Protein AF-A0A225V932-F1 (afdb_monomer_lite)

pLDDT: mean 71.09, std 13.47, range [35.78, 91.94]

Radius of gyration: 21.91 Å; chains: 1; bounding box: 54×52×60 Å

Foldseek 3Di:
DVCVVPVDDDDDDDDQDDVDPQAADVLLVCVVSVHDPDDCCNVPPDDDPLSVLRSVCSVVVHDLLDQPADQLLWDQPPPDPVCLQPVCCQQPVPPSVDPVCSRVSRSVLSVCLVCVVVCVVPPDPPDVVCVGDCNVDVVNSVVSNVRIDSDDDPPDRRPNRGPVSVVVVVVVVVVVVVVVVVVVD

Sequence (185 aa):
MLEDITGQKIYGTHSASSGSTSGPSIVSVCLRCGWSLGGVQDRYCRYEAAGDQDLGRVVVGLPQNNSKSLHCHLTLLITERISFRIVPLKMFPSMVGDTHIVPVLHLCLASLAHHAEYLRRNISQKHPLLSSYIFRCPDIMVKLQGMLTTNENSWMRATGIPPHVELFQNMLKLELHYSSYLKYG

Structure (mmCIF, N/CA/C/O backbone):
data_AF-A0A225V932-F1
#
_entry.id   AF-A0A225V932-F1
#
loop_
_atom_site.group_PDB
_atom_site.id
_atom_site.type_symbol
_atom_site.label_atom_id
_atom_site.label_alt_id
_atom_site.label_comp_id
_atom_site.label_asym_id
_atom_site.label_entity_id
_atom_site.label_seq_id
_atom_site.pdbx_PDB_ins_code
_atom_site.Cartn_x
_atom_site.Cartn_y
_atom_site.Cartn_z
_atom_site.occupancy
_atom_site.B_iso_or_equiv
_atom_site.auth_seq_id
_atom_site.auth_comp_id
_atom_site.auth_asym_id
_atom_site.auth_atom_id
_atom_site.pdbx_PDB_model_num
ATOM 1 N N . MET A 1 1 ? 4.017 21.343 -13.853 1.00 42.06 1 MET A N 1
ATOM 2 C CA . MET A 1 1 ? 4.483 20.214 -14.691 1.00 42.06 1 MET A CA 1
ATOM 3 C C . MET A 1 1 ? 3.474 19.808 -15.767 1.00 42.06 1 MET A C 1
ATOM 5 O O . MET A 1 1 ? 3.872 19.800 -16.913 1.00 42.06 1 MET A O 1
ATOM 9 N N . LEU A 1 2 ? 2.199 19.498 -15.466 1.00 35.78 2 LEU A N 1
ATOM 10 C CA . LEU A 1 2 ? 1.176 19.241 -16.510 1.00 35.78 2 LEU A CA 1
ATOM 11 C C . LEU A 1 2 ? 0.621 20.530 -17.147 1.00 35.78 2 LEU A C 1
ATOM 13 O O . LEU A 1 2 ? 0.433 20.571 -18.357 1.00 35.78 2 LEU A O 1
ATOM 17 N N . GLU A 1 3 ? 0.439 21.596 -16.359 1.00 43.59 3 GLU A N 1
ATOM 18 C CA . GLU A 1 3 ? 0.015 22.915 -16.864 1.00 43.59 3 GLU A CA 1
ATOM 19 C C . GLU A 1 3 ? 1.061 23.554 -17.792 1.00 43.59 3 GLU A C 1
ATOM 21 O O . GLU A 1 3 ? 0.703 24.161 -18.798 1.00 43.59 3 GLU A O 1
ATOM 26 N N . ASP A 1 4 ? 2.351 23.334 -17.510 1.00 48.66 4 ASP A N 1
ATOM 27 C CA . ASP A 1 4 ? 3.467 23.835 -18.329 1.00 48.66 4 ASP A CA 1
ATOM 28 C C . ASP A 1 4 ? 3.532 23.175 -19.717 1.00 48.66 4 ASP A C 1
ATOM 30 O O . ASP A 1 4 ? 4.155 23.713 -20.627 1.00 48.66 4 ASP A O 1
ATOM 34 N N . ILE A 1 5 ? 2.905 22.003 -19.885 1.00 53.78 5 ILE A N 1
ATOM 35 C CA . ILE A 1 5 ? 2.958 21.209 -21.122 1.00 53.78 5 ILE A CA 1
ATOM 36 C C . ILE A 1 5 ? 1.737 21.473 -22.013 1.00 53.78 5 ILE A C 1
ATOM 38 O O . ILE A 1 5 ? 1.855 21.417 -23.235 1.00 53.78 5 ILE A O 1
ATOM 42 N N . THR A 1 6 ? 0.564 21.758 -21.439 1.00 67.50 6 THR A N 1
ATOM 43 C CA . THR A 1 6 ? -0.692 21.865 -22.207 1.00 67.50 6 THR A CA 1
ATOM 44 C C . THR A 1 6 ? -1.275 23.273 -22.267 1.00 67.50 6 THR A C 1
ATOM 46 O O . THR A 1 6 ? -2.196 23.504 -23.049 1.00 67.50 6 THR A O 1
ATOM 49 N N . GLY A 1 7 ? -0.797 24.215 -21.444 1.00 52.59 7 GLY A N 1
ATOM 50 C CA . GLY A 1 7 ? -1.357 25.570 -21.354 1.00 52.59 7 GLY A CA 1
ATOM 51 C C . GLY A 1 7 ? -2.812 25.622 -20.862 1.00 52.59 7 GLY A C 1
ATOM 52 O O . GLY A 1 7 ? -3.405 26.697 -20.790 1.00 52.59 7 GLY A O 1
ATOM 53 N N . GLN A 1 8 ? -3.397 24.474 -20.510 1.00 43.94 8 GLN A N 1
ATOM 54 C CA . GLN A 1 8 ? -4.740 24.350 -19.966 1.00 43.94 8 GLN A CA 1
ATOM 55 C C . GLN A 1 8 ? -4.659 24.078 -18.469 1.00 43.94 8 GLN A C 1
ATOM 57 O O . GLN A 1 8 ? -4.059 23.101 -18.021 1.00 43.94 8 GLN A O 1
ATOM 62 N N . LYS A 1 9 ? -5.336 24.929 -17.697 1.00 44.03 9 LYS A N 1
ATOM 63 C CA . LYS A 1 9 ? -5.609 24.699 -16.281 1.00 44.03 9 LYS A CA 1
ATOM 64 C C . LYS A 1 9 ? -6.641 23.581 -16.158 1.00 44.03 9 LYS A C 1
ATOM 66 O O . LYS A 1 9 ? -7.844 23.809 -16.277 1.00 44.03 9 LYS A O 1
ATOM 71 N N . ILE A 1 10 ? -6.160 22.353 -15.996 1.00 45.34 10 ILE A N 1
ATOM 72 C CA . ILE A 1 10 ? -7.009 21.187 -15.758 1.00 45.34 10 ILE A CA 1
ATOM 73 C C . ILE A 1 10 ? -7.301 21.145 -14.260 1.00 45.34 10 ILE A C 1
ATOM 75 O O . ILE A 1 10 ? -6.482 20.693 -13.463 1.00 45.34 10 ILE A O 1
ATOM 79 N N . TYR A 1 11 ? -8.479 21.623 -13.872 1.00 46.56 11 TYR A N 1
ATOM 80 C CA . TYR A 1 11 ? -8.970 21.467 -12.509 1.00 46.56 11 TYR A CA 1
ATOM 81 C C . TYR A 1 11 ? -9.572 20.068 -12.366 1.00 46.56 11 TYR A C 1
ATOM 83 O O . TYR A 1 11 ? -10.686 19.810 -12.818 1.00 46.56 11 TYR A O 1
ATOM 91 N N . GLY A 1 12 ? -8.831 19.138 -11.767 1.00 45.97 12 GLY A N 1
ATOM 92 C CA . GLY A 1 12 ? -9.397 17.851 -11.370 1.00 45.97 12 GLY A CA 1
ATOM 93 C C . GLY A 1 12 ? -10.361 18.058 -10.207 1.00 45.97 12 GLY A C 1
ATOM 94 O O . GLY A 1 12 ? -9.931 18.470 -9.136 1.00 45.97 12 GLY A O 1
ATOM 95 N N . THR A 1 13 ? -11.657 17.798 -10.387 1.00 47.78 13 THR A N 1
ATOM 96 C CA . THR A 1 13 ? -12.612 17.787 -9.270 1.00 47.78 13 THR A CA 1
ATOM 97 C C . THR A 1 13 ? -12.554 16.426 -8.585 1.00 47.78 13 THR A C 1
ATOM 99 O O . THR A 1 13 ? -13.045 15.433 -9.115 1.00 47.78 13 THR A O 1
ATOM 102 N N . HIS A 1 14 ? -11.953 16.375 -7.399 1.00 54.59 14 HIS A N 1
ATOM 103 C CA . HIS A 1 14 ? -11.990 15.202 -6.532 1.00 54.59 14 HIS A CA 1
ATOM 104 C C . HIS A 1 14 ? -13.002 15.463 -5.411 1.00 54.59 14 HIS A C 1
ATOM 106 O O . HIS A 1 14 ? -12.837 16.391 -4.624 1.00 54.59 14 HIS A O 1
ATOM 112 N N . SER A 1 15 ? -14.072 14.669 -5.345 1.00 55.44 15 SER A N 1
ATOM 113 C CA . SER A 1 15 ? -15.084 14.753 -4.288 1.00 55.44 15 SER A CA 1
ATOM 114 C C . SER A 1 15 ? -14.978 13.546 -3.361 1.00 55.44 15 SER A C 1
ATOM 116 O O . SER A 1 15 ? -15.089 12.410 -3.819 1.00 55.44 15 SER A O 1
ATOM 118 N N . ALA A 1 16 ? -14.814 13.780 -2.061 1.00 58.38 16 ALA A N 1
ATOM 119 C CA . ALA A 1 16 ? -14.952 12.751 -1.037 1.00 58.38 16 ALA A CA 1
ATOM 120 C C . ALA A 1 16 ? -16.238 13.019 -0.248 1.00 58.38 16 ALA A C 1
ATOM 122 O O . ALA A 1 16 ? -16.284 13.923 0.582 1.00 58.38 16 ALA A O 1
ATOM 123 N N . SER A 1 17 ? -17.299 12.262 -0.529 1.00 59.16 17 SER A N 1
ATOM 124 C CA . SER A 1 17 ? -18.563 12.360 0.202 1.00 59.16 17 SER A CA 1
ATOM 125 C C . SER A 1 17 ? -18.631 11.271 1.268 1.00 59.16 17 SER A C 1
ATOM 127 O O . SER A 1 17 ? -18.797 10.092 0.958 1.00 59.16 17 SER A O 1
ATOM 129 N N . SER A 1 18 ? -18.524 11.669 2.530 1.00 56.81 18 SER A N 1
ATOM 130 C CA . SER A 1 18 ? -18.965 10.851 3.654 1.00 56.81 18 SER A CA 1
ATOM 131 C C . SER A 1 18 ? -20.441 11.171 3.879 1.00 56.81 18 SER A C 1
ATOM 133 O O . SER A 1 18 ? -20.773 12.342 4.029 1.00 56.81 18 SER A O 1
ATOM 135 N N . GLY A 1 19 ? -21.346 10.188 3.873 1.00 58.53 19 GLY A N 1
ATOM 136 C CA . GLY A 1 19 ? -22.785 10.393 4.129 1.00 58.53 19 GLY A CA 1
ATOM 137 C C . GLY A 1 19 ? -23.108 10.772 5.584 1.00 58.53 19 GLY A C 1
ATOM 138 O O . GLY A 1 19 ? -24.128 10.352 6.117 1.00 58.53 19 GLY A O 1
ATOM 139 N N . SER A 1 20 ? -22.208 11.501 6.242 1.00 62.56 20 SER A N 1
ATOM 140 C CA . SER A 1 20 ? -22.209 11.844 7.656 1.00 62.56 20 SER A CA 1
ATOM 141 C C . SER A 1 20 ? -22.012 13.347 7.829 1.00 62.56 20 SER A C 1
ATOM 143 O O . SER A 1 20 ? -21.270 13.982 7.080 1.00 62.56 20 SER A O 1
ATOM 145 N N . THR A 1 21 ? -22.638 13.914 8.859 1.00 64.19 21 THR A N 1
ATOM 146 C CA . THR A 1 21 ? -22.441 15.309 9.284 1.00 64.19 21 THR A CA 1
ATOM 147 C C . THR A 1 21 ? -21.090 15.540 9.972 1.00 64.19 21 THR A C 1
ATOM 149 O O . THR A 1 21 ? -20.725 16.683 10.232 1.00 64.19 21 THR A O 1
ATOM 152 N N . SER A 1 22 ? -20.334 14.475 10.255 1.00 67.06 22 SER A N 1
ATOM 153 C CA . SER A 1 22 ? -18.997 14.511 10.864 1.00 67.06 22 SER A CA 1
ATOM 154 C C . SER A 1 22 ? -17.943 13.953 9.902 1.00 67.06 22 SER A C 1
ATOM 156 O O . SER A 1 22 ? -17.262 12.980 10.219 1.00 67.06 22 SER A O 1
ATOM 158 N N . GLY A 1 23 ? -17.875 14.519 8.695 1.00 68.50 23 GLY A N 1
ATOM 159 C CA . GLY A 1 23 ? -16.878 14.161 7.685 1.00 68.50 23 GLY A CA 1
ATOM 160 C C . GLY A 1 23 ? -15.483 14.750 7.953 1.00 68.50 23 GLY A C 1
ATOM 161 O O . GLY A 1 23 ? -15.318 15.576 8.855 1.00 68.50 23 GLY A O 1
ATOM 162 N N . PRO A 1 24 ? -14.479 14.357 7.150 1.00 72.19 24 PRO A N 1
ATOM 163 C CA . PRO A 1 24 ? -13.115 14.847 7.291 1.00 72.19 24 PRO A CA 1
ATOM 164 C C . PRO A 1 24 ? -13.030 16.356 7.038 1.00 72.19 24 PRO A C 1
ATOM 166 O O . PRO A 1 24 ? -13.781 16.916 6.237 1.00 72.19 24 PRO A O 1
ATOM 169 N N . SER A 1 25 ? -12.072 17.011 7.697 1.00 78.00 25 SER A N 1
ATOM 170 C CA . SER A 1 25 ? -11.825 18.446 7.529 1.00 78.00 25 SER A CA 1
ATOM 171 C C . SER A 1 25 ? -11.563 18.805 6.063 1.00 78.00 25 SER A C 1
ATOM 173 O O . SER A 1 25 ? -10.831 18.105 5.356 1.00 78.00 25 SER A O 1
ATOM 175 N N . ILE A 1 26 ? -12.092 19.952 5.622 1.00 76.25 26 ILE A N 1
ATOM 176 C CA . ILE A 1 26 ? -11.832 20.509 4.285 1.00 76.25 26 ILE A CA 1
ATOM 177 C C . ILE A 1 26 ? -10.329 20.675 4.018 1.00 76.25 26 ILE A C 1
ATOM 179 O O . ILE A 1 26 ? -9.878 20.526 2.887 1.00 76.25 26 ILE A O 1
ATOM 183 N N . VAL A 1 27 ? -9.535 20.892 5.071 1.00 78.25 27 VAL A N 1
ATOM 184 C CA . VAL A 1 27 ? -8.074 20.993 4.995 1.00 78.25 27 VAL A CA 1
ATOM 185 C C . VAL A 1 27 ? -7.461 19.679 4.529 1.00 78.25 27 VAL A C 1
ATOM 187 O O . VAL A 1 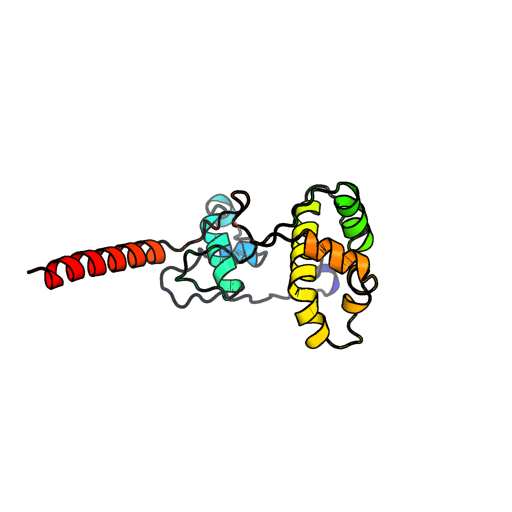27 ? -6.642 19.669 3.613 1.00 78.25 27 VAL A O 1
ATOM 190 N N . SER A 1 28 ? -7.900 18.556 5.097 1.00 75.69 28 SER A N 1
ATOM 191 C CA . SER A 1 28 ? -7.460 17.225 4.678 1.00 75.69 28 SER A CA 1
ATOM 192 C C . SER A 1 28 ? -7.846 16.947 3.222 1.00 75.69 28 SER A C 1
ATOM 194 O O . SER A 1 28 ? -7.045 16.378 2.482 1.00 75.69 28 SER A O 1
ATOM 196 N N . VAL A 1 29 ? -9.029 17.401 2.786 1.00 76.62 29 VAL A N 1
ATOM 197 C CA . VAL A 1 29 ? -9.496 17.264 1.393 1.00 76.62 29 VAL A CA 1
ATOM 198 C C . VAL A 1 29 ? -8.606 18.045 0.438 1.00 76.62 29 VAL A C 1
ATOM 200 O O . VAL A 1 29 ? -8.067 17.455 -0.498 1.00 76.62 29 VAL A O 1
ATOM 203 N N . CYS A 1 30 ? -8.389 19.334 0.695 1.00 77.38 30 CYS A N 1
ATOM 204 C CA . CYS A 1 30 ? -7.540 20.179 -0.142 1.00 77.38 30 CYS A CA 1
ATOM 205 C C . CYS A 1 30 ? -6.114 19.622 -0.247 1.00 77.38 30 CYS A C 1
ATOM 207 O O . CYS A 1 30 ? -5.593 19.490 -1.354 1.00 77.38 30 CYS A O 1
ATOM 209 N N . LEU A 1 31 ? -5.518 19.203 0.876 1.00 75.88 31 LEU A N 1
ATOM 210 C CA . LEU A 1 31 ? -4.167 18.635 0.892 1.00 75.88 31 LEU A CA 1
ATOM 211 C C . LEU A 1 31 ? -4.074 17.324 0.092 1.00 75.88 31 LEU A C 1
ATOM 213 O O . LEU A 1 31 ? -3.135 17.150 -0.684 1.00 75.88 31 LEU A O 1
ATOM 217 N N . ARG A 1 32 ? -5.062 16.425 0.207 1.00 71.94 32 ARG A N 1
ATOM 218 C CA . ARG A 1 32 ? -5.134 15.179 -0.586 1.00 71.94 32 ARG A CA 1
ATOM 219 C C . ARG A 1 32 ? -5.341 15.422 -2.078 1.00 71.94 32 ARG A C 1
ATOM 221 O O . ARG A 1 32 ? -4.850 14.641 -2.888 1.00 71.94 32 ARG A O 1
ATOM 228 N N . CYS A 1 33 ? -6.049 16.488 -2.434 1.00 71.69 33 CYS A N 1
ATOM 229 C CA . CYS A 1 33 ? -6.263 16.890 -3.823 1.00 71.69 33 CYS A CA 1
ATOM 230 C C . CYS A 1 33 ? -5.069 17.662 -4.411 1.00 71.69 33 CYS A C 1
ATOM 232 O O . CYS A 1 33 ? -5.109 18.044 -5.579 1.00 71.69 33 CYS A O 1
ATOM 234 N N . GLY A 1 34 ? -4.013 17.904 -3.622 1.00 69.94 34 GLY A N 1
ATOM 235 C CA . GLY A 1 34 ? -2.857 18.695 -4.044 1.00 69.94 34 GLY A CA 1
ATOM 236 C C . GLY A 1 34 ? -3.179 20.178 -4.243 1.00 69.94 34 GLY A C 1
ATOM 237 O O . GLY A 1 34 ? -2.495 20.858 -5.005 1.00 69.94 34 GLY A O 1
ATOM 238 N N . TRP A 1 35 ? -4.234 20.680 -3.600 1.00 73.12 35 TRP A N 1
ATOM 239 C CA . TRP A 1 35 ? -4.652 22.076 -3.682 1.00 73.12 35 TRP A CA 1
ATOM 240 C C . TRP A 1 35 ? -3.982 22.901 -2.579 1.00 73.12 35 TRP A C 1
ATOM 242 O O . TRP A 1 35 ? -3.919 22.478 -1.426 1.00 73.12 35 TRP A O 1
ATOM 252 N N . SER A 1 36 ? -3.513 24.105 -2.921 1.00 71.00 36 SER A N 1
ATOM 253 C CA . SER A 1 36 ? -3.127 25.100 -1.911 1.00 71.00 36 SER A CA 1
ATOM 254 C C . SER A 1 36 ? -4.387 25.629 -1.228 1.00 71.00 36 SER A C 1
ATOM 256 O O . SER A 1 36 ? -5.366 25.931 -1.917 1.00 71.00 36 SER A O 1
ATOM 258 N N . LEU A 1 37 ? -4.372 25.774 0.104 1.00 71.50 37 LEU A N 1
ATOM 259 C CA . LEU A 1 37 ? -5.475 26.451 0.796 1.00 71.50 37 LEU A CA 1
ATOM 260 C C . LEU A 1 37 ? -5.439 27.968 0.568 1.00 71.50 37 LEU A C 1
ATOM 262 O O . LEU A 1 37 ? -6.456 28.642 0.727 1.00 71.50 37 LEU A O 1
ATOM 266 N N . GLY A 1 38 ? -4.284 28.496 0.156 1.00 75.00 38 GLY A N 1
ATOM 267 C CA . GLY A 1 38 ? -4.094 29.884 -0.232 1.00 75.00 38 GLY A CA 1
ATOM 268 C C . GLY A 1 38 ? -4.104 30.871 0.940 1.00 75.00 38 GLY A C 1
ATOM 269 O O . GLY A 1 38 ? -4.724 30.670 1.988 1.00 75.00 38 GLY A O 1
ATOM 270 N N . GLY A 1 39 ? -3.408 31.994 0.741 1.00 75.31 39 GLY A N 1
ATOM 271 C CA . GLY A 1 39 ? -3.481 33.185 1.591 1.00 75.31 39 GLY A CA 1
ATOM 272 C C . GLY A 1 39 ? -3.329 32.916 3.093 1.00 75.31 39 GLY A C 1
ATOM 273 O O . GLY A 1 39 ? -2.277 32.505 3.574 1.00 75.31 39 GLY A O 1
ATOM 274 N N . VAL A 1 40 ? -4.387 33.221 3.846 1.00 64.31 40 VAL A N 1
ATOM 275 C CA . VAL A 1 40 ? -4.442 33.123 5.313 1.00 64.31 40 VAL A CA 1
ATOM 276 C C . VAL A 1 40 ? -4.640 31.674 5.773 1.00 64.31 40 VAL A C 1
ATOM 278 O O . VAL A 1 40 ? -4.098 31.283 6.803 1.00 64.31 40 VAL A O 1
ATOM 281 N N . GLN A 1 41 ? -5.361 30.848 5.014 1.00 67.81 41 GLN A N 1
ATOM 282 C CA . GLN A 1 41 ? -5.732 29.500 5.454 1.00 67.81 41 GLN A CA 1
ATOM 283 C C . GLN A 1 41 ? -4.515 28.573 5.551 1.00 67.81 41 GLN A C 1
ATOM 285 O O . GLN A 1 41 ? -4.385 27.891 6.560 1.00 67.81 41 GLN A O 1
ATOM 290 N N . ASP A 1 42 ? -3.551 28.649 4.626 1.00 66.69 42 ASP A N 1
ATOM 291 C CA . ASP A 1 42 ? -2.278 27.899 4.725 1.00 66.69 42 ASP A CA 1
ATOM 292 C C . ASP A 1 42 ? -1.487 28.223 6.017 1.00 66.69 42 ASP A C 1
ATOM 294 O O . ASP A 1 42 ? -0.679 27.419 6.489 1.00 66.69 42 ASP A O 1
ATOM 298 N N . ARG A 1 43 ? -1.701 29.405 6.619 1.00 66.19 43 ARG A N 1
ATOM 299 C CA . ARG A 1 43 ? -0.996 29.841 7.838 1.00 66.19 43 ARG A CA 1
ATOM 300 C C . ARG A 1 43 ? -1.651 29.340 9.126 1.00 66.19 43 ARG A C 1
ATOM 302 O O . ARG A 1 43 ? -0.939 29.104 10.106 1.00 66.19 43 ARG A O 1
ATOM 309 N N . TYR A 1 44 ? -2.976 29.195 9.130 1.00 69.56 44 TYR A N 1
ATOM 310 C CA . TYR A 1 44 ? -3.757 28.907 10.340 1.00 69.56 44 TYR A CA 1
ATOM 311 C C . TYR A 1 44 ? -4.389 27.511 10.347 1.00 69.56 44 TYR A C 1
ATOM 313 O O . TYR A 1 44 ? -4.539 26.925 11.416 1.00 69.56 44 TYR A O 1
ATOM 321 N N . CYS A 1 45 ? -4.697 26.944 9.184 1.00 70.12 45 CYS A N 1
ATOM 322 C CA . CYS A 1 45 ? -5.206 25.586 9.052 1.00 70.12 45 CYS A CA 1
ATOM 323 C C . CYS A 1 45 ? -4.031 24.614 8.914 1.00 70.12 45 CYS A C 1
ATOM 325 O O . CYS A 1 45 ? -3.332 24.589 7.903 1.00 70.12 45 CYS A O 1
ATOM 327 N N . ARG A 1 46 ? -3.780 23.830 9.964 1.00 66.50 46 ARG A N 1
ATOM 328 C CA . ARG A 1 46 ? -2.678 22.862 9.999 1.00 66.50 46 ARG A CA 1
ATOM 329 C C . ARG A 1 46 ? -3.123 21.496 9.489 1.00 66.50 46 ARG A C 1
ATOM 331 O O . ARG A 1 46 ? -4.302 21.164 9.514 1.00 66.50 46 ARG A O 1
ATOM 338 N N . TYR A 1 47 ? -2.149 20.702 9.043 1.00 65.19 47 TYR A N 1
ATOM 339 C CA . TYR A 1 47 ? -2.365 19.296 8.723 1.00 65.19 47 TYR A CA 1
ATOM 340 C C . TYR A 1 47 ? -2.845 18.551 9.972 1.00 65.19 47 TYR A C 1
ATOM 342 O O . TYR A 1 47 ? -2.124 18.461 10.967 1.00 65.19 47 TYR A O 1
ATOM 350 N N . GLU A 1 48 ? -4.053 18.003 9.901 1.00 67.56 48 GLU A N 1
ATOM 351 C CA . GLU A 1 48 ? -4.596 17.131 10.934 1.00 67.56 48 GLU A CA 1
ATOM 352 C C . GLU A 1 48 ? -4.458 15.676 10.492 1.00 67.56 48 GLU A C 1
ATOM 354 O O . GLU A 1 48 ? -5.178 15.202 9.610 1.00 67.56 48 GLU A O 1
ATOM 359 N N . ALA A 1 49 ? -3.534 14.951 11.128 1.00 63.16 49 ALA A N 1
ATOM 360 C CA . ALA A 1 49 ? -3.266 13.548 10.815 1.00 63.16 49 ALA A CA 1
ATOM 361 C C . ALA A 1 49 ? -4.522 12.665 10.946 1.00 63.16 49 ALA A C 1
ATOM 363 O O . ALA A 1 49 ? -4.735 11.769 10.134 1.00 63.16 49 ALA A O 1
ATOM 364 N N . ALA A 1 50 ? -5.384 12.939 11.934 1.00 68.56 50 ALA A N 1
ATOM 365 C CA . ALA A 1 50 ? -6.640 12.212 12.119 1.00 68.56 50 ALA A CA 1
ATOM 366 C C . ALA A 1 50 ? -7.638 12.475 10.975 1.00 68.56 50 ALA A C 1
ATOM 368 O O . ALA A 1 50 ? -8.262 11.533 10.488 1.00 68.56 50 ALA A O 1
ATOM 369 N N . GLY A 1 51 ? -7.733 13.724 10.500 1.00 71.38 51 GLY A N 1
ATOM 370 C CA . GLY A 1 51 ? -8.595 14.099 9.376 1.00 71.38 51 GLY A CA 1
ATOM 371 C C . GLY A 1 51 ? -8.130 13.508 8.044 1.00 71.38 51 GLY A C 1
ATOM 372 O O . GLY A 1 51 ? -8.952 13.062 7.247 1.00 71.38 51 GLY A O 1
ATOM 373 N N . ASP A 1 52 ? -6.816 13.429 7.812 1.00 71.88 52 ASP A N 1
ATOM 374 C CA . ASP A 1 52 ? -6.247 12.790 6.614 1.00 71.88 52 ASP A CA 1
ATOM 375 C C . ASP A 1 52 ? -6.448 11.265 6.607 1.00 71.88 52 ASP A C 1
ATOM 377 O O . ASP A 1 52 ? -6.693 10.661 5.559 1.00 71.88 52 ASP A O 1
ATOM 381 N N . GLN A 1 53 ? -6.401 10.633 7.780 1.00 72.69 53 GLN A N 1
ATOM 382 C CA . GLN A 1 53 ? -6.678 9.205 7.923 1.00 72.69 53 GLN A CA 1
ATOM 383 C C . GLN A 1 53 ? -8.167 8.876 7.752 1.00 72.69 53 GLN A C 1
ATOM 385 O O . GLN A 1 53 ? -8.483 7.888 7.085 1.00 72.69 53 GLN A O 1
ATOM 390 N N . ASP A 1 54 ? -9.070 9.700 8.297 1.00 72.75 54 ASP A N 1
ATOM 391 C CA . ASP A 1 54 ? -10.514 9.572 8.060 1.00 72.75 54 ASP A CA 1
ATOM 392 C C . ASP A 1 54 ? -10.840 9.785 6.576 1.00 72.75 54 ASP A C 1
ATOM 394 O O . ASP A 1 54 ? -11.426 8.920 5.929 1.00 72.75 54 ASP A O 1
ATOM 398 N N . LEU A 1 55 ? -10.328 10.857 5.969 1.00 75.31 55 LEU A N 1
ATOM 399 C CA . LEU A 1 55 ? -10.482 11.086 4.535 1.00 75.31 55 LEU A CA 1
ATOM 400 C C . LEU A 1 55 ? -9.923 9.932 3.697 1.00 75.31 55 LEU A C 1
ATOM 402 O O . LEU A 1 55 ? -10.545 9.506 2.725 1.00 75.31 55 LEU A O 1
ATOM 406 N N . GLY A 1 56 ? -8.765 9.392 4.076 1.00 72.69 56 GLY A N 1
ATOM 407 C CA . GLY A 1 56 ? -8.193 8.217 3.432 1.00 72.69 56 GLY A CA 1
ATOM 408 C C . GLY A 1 56 ? -9.094 6.996 3.493 1.00 72.69 56 GLY A C 1
ATOM 409 O O . GLY A 1 56 ? -9.224 6.288 2.496 1.00 72.69 56 GLY A O 1
ATOM 410 N N . ARG A 1 57 ? -9.760 6.781 4.626 1.00 71.81 57 ARG A N 1
ATOM 411 C CA . ARG A 1 57 ? -10.762 5.728 4.785 1.00 71.81 57 ARG A CA 1
ATOM 412 C C . ARG A 1 57 ? -11.947 5.946 3.841 1.00 71.81 57 ARG A C 1
ATOM 414 O O . ARG A 1 57 ? -12.340 4.997 3.164 1.00 71.81 57 ARG A O 1
ATOM 421 N N . VAL A 1 58 ? -12.466 7.175 3.754 1.00 74.56 58 VAL A N 1
ATOM 422 C CA . VAL A 1 58 ? -13.584 7.527 2.857 1.00 74.56 58 VAL A CA 1
ATOM 423 C C . VAL A 1 58 ? -13.216 7.298 1.390 1.00 74.56 58 VAL A C 1
ATOM 425 O O . VAL A 1 58 ? -13.962 6.639 0.671 1.00 74.56 58 VAL A O 1
ATOM 428 N N . VAL A 1 59 ? -12.052 7.783 0.949 1.00 72.19 59 VAL A N 1
ATOM 429 C CA . VAL A 1 59 ? -11.598 7.675 -0.452 1.00 72.19 59 VAL A CA 1
ATOM 430 C C . VAL A 1 59 ? -11.374 6.221 -0.877 1.00 72.19 59 VAL A C 1
ATOM 432 O O . VAL A 1 59 ? -11.655 5.866 -2.017 1.00 72.19 59 VAL A O 1
ATOM 435 N N . VAL A 1 60 ? -10.903 5.364 0.032 1.00 70.75 60 VAL A N 1
ATOM 436 C CA . VAL A 1 60 ? -10.682 3.931 -0.244 1.00 70.75 60 VAL A CA 1
ATOM 437 C C . VAL A 1 60 ? -11.979 3.112 -0.075 1.00 70.75 60 VAL A C 1
ATOM 439 O O . VAL A 1 60 ? -11.973 1.897 -0.257 1.00 70.75 60 VAL A O 1
ATOM 442 N N . GLY A 1 61 ? -13.110 3.754 0.248 1.00 67.62 61 GLY A N 1
ATOM 443 C CA . GLY A 1 61 ? -14.407 3.086 0.411 1.00 67.62 61 GLY A CA 1
ATOM 444 C C . GLY A 1 61 ? -14.455 2.134 1.607 1.00 67.62 61 GLY A C 1
ATOM 445 O O . GLY A 1 61 ? -15.242 1.188 1.628 1.00 67.62 61 GLY A O 1
ATOM 446 N N . LEU A 1 62 ? -13.589 2.343 2.600 1.00 69.50 62 LEU A N 1
ATOM 447 C CA . LEU A 1 62 ? -13.546 1.504 3.790 1.00 69.50 62 LEU A CA 1
ATOM 448 C C . LEU A 1 62 ? -14.738 1.815 4.713 1.00 69.50 62 LEU A C 1
ATOM 450 O O . LEU A 1 62 ? -15.155 2.972 4.808 1.00 69.50 62 LEU A O 1
ATOM 454 N N . PRO A 1 63 ? -15.256 0.817 5.459 1.00 68.94 63 PRO A N 1
ATOM 455 C CA . PRO A 1 63 ? -16.329 1.046 6.416 1.00 68.94 63 PRO A CA 1
ATOM 456 C C . PRO A 1 63 ? -15.925 2.111 7.438 1.00 68.94 63 PRO A C 1
ATOM 458 O O . PRO A 1 63 ? -14.922 1.972 8.146 1.00 68.94 63 PRO A O 1
ATOM 461 N N . GLN A 1 64 ? -16.727 3.169 7.514 1.00 66.31 64 GLN A N 1
ATOM 462 C CA . GLN A 1 64 ? -16.522 4.273 8.451 1.00 66.31 64 GLN A CA 1
ATOM 463 C C . GLN A 1 64 ? -16.820 3.846 9.886 1.00 66.31 64 GLN A C 1
ATOM 465 O O . GLN A 1 64 ? -16.100 4.225 10.798 1.00 66.31 64 GLN A O 1
ATOM 470 N N . ASN A 1 65 ? -17.818 2.975 10.064 1.00 66.19 65 ASN A N 1
ATOM 471 C CA . ASN A 1 65 ? -18.314 2.553 11.372 1.00 66.19 65 ASN A CA 1
ATOM 472 C C . ASN A 1 65 ? -17.553 1.362 11.987 1.00 66.19 65 ASN A C 1
ATOM 474 O O . ASN A 1 65 ? -18.027 0.722 12.922 1.00 66.19 65 ASN A O 1
ATOM 478 N N . ASN A 1 66 ? -16.388 1.008 11.437 1.00 62.22 66 ASN A N 1
ATOM 479 C CA . ASN A 1 66 ? -15.562 -0.073 11.961 1.00 62.22 66 ASN A CA 1
ATOM 480 C C . ASN A 1 66 ? -14.198 0.472 12.394 1.00 62.22 66 ASN A C 1
ATOM 482 O O . ASN A 1 66 ? -13.425 0.975 11.575 1.00 62.22 66 ASN A O 1
ATOM 486 N N . SER A 1 67 ? -13.900 0.332 13.688 1.00 55.75 67 SER A N 1
ATOM 487 C CA . SER A 1 67 ? -12.618 0.716 14.283 1.00 55.75 67 SER A CA 1
ATOM 488 C C . SER A 1 67 ? -11.464 -0.185 13.846 1.00 55.75 67 SER A C 1
ATOM 490 O O . SER A 1 67 ? -10.305 0.194 14.014 1.00 55.75 67 SER A O 1
ATOM 492 N N . LYS A 1 68 ? -11.748 -1.362 13.268 1.00 55.16 68 LYS A N 1
ATOM 493 C CA . LYS A 1 68 ? -10.698 -2.246 12.764 1.00 55.16 68 LYS A CA 1
ATOM 494 C C . LYS A 1 68 ? -9.930 -1.552 11.637 1.00 55.16 68 LYS A C 1
ATOM 496 O O . LYS A 1 68 ? -10.497 -0.950 10.723 1.00 55.16 68 LYS A O 1
ATOM 501 N N . SER A 1 69 ? -8.619 -1.577 11.841 1.00 52.44 69 SER A N 1
ATOM 502 C CA . SER A 1 69 ? -7.591 -0.746 11.230 1.00 52.44 69 SER A CA 1
ATOM 503 C C . SER A 1 69 ? -7.588 -0.819 9.700 1.00 52.44 69 SER A C 1
ATOM 505 O O . SER A 1 69 ? -8.043 -1.805 9.117 1.00 52.44 69 SER A O 1
ATOM 507 N N . LEU A 1 70 ? -7.085 0.244 9.052 1.00 48.47 70 LEU A N 1
ATOM 508 C CA . LEU A 1 70 ? -6.782 0.269 7.619 1.00 48.47 70 LEU A CA 1
ATOM 509 C C . LEU A 1 70 ? -6.166 -1.078 7.215 1.00 48.47 70 LEU A C 1
ATOM 511 O O . LEU A 1 70 ? -5.211 -1.531 7.839 1.00 48.47 70 LEU A O 1
ATOM 515 N N . HIS A 1 71 ? -6.682 -1.696 6.155 1.00 45.75 71 HIS A N 1
ATOM 516 C CA . HIS A 1 71 ? -6.262 -3.017 5.669 1.00 45.75 71 HIS A CA 1
ATOM 517 C C . HIS A 1 71 ? -4.786 -3.129 5.232 1.00 45.75 71 HIS A C 1
ATOM 519 O O . HIS A 1 71 ? -4.386 -4.164 4.706 1.00 45.75 71 HIS A O 1
ATOM 525 N N . CYS A 1 72 ? -3.928 -2.145 5.498 1.00 48.25 72 CYS A N 1
ATOM 526 C CA . CYS A 1 72 ? -2.486 -2.323 5.373 1.00 48.25 72 CYS A CA 1
ATOM 527 C C . CYS A 1 72 ? -1.904 -3.090 6.580 1.00 48.25 72 CYS A C 1
ATOM 529 O O . CYS A 1 72 ? -0.924 -2.672 7.179 1.00 48.25 72 CYS A O 1
ATOM 531 N N . HIS A 1 73 ? -2.467 -4.252 6.922 1.00 53.53 73 HIS A N 1
ATOM 532 C CA . HIS A 1 73 ? -1.796 -5.217 7.808 1.00 53.53 73 HIS A CA 1
ATOM 533 C C . HIS A 1 73 ? -0.740 -6.043 7.062 1.00 53.53 73 HIS A C 1
ATOM 535 O O . HIS A 1 73 ? -0.097 -6.904 7.650 1.00 53.53 73 HIS A O 1
ATOM 541 N N . LEU A 1 74 ? -0.559 -5.796 5.762 1.00 53.84 74 LEU A N 1
ATOM 542 C CA . LEU A 1 74 ? 0.409 -6.485 4.922 1.00 53.84 74 LEU A CA 1
ATOM 543 C C . LEU A 1 74 ? 1.808 -5.948 5.198 1.00 53.84 74 LEU A C 1
ATOM 545 O O . LEU A 1 74 ? 2.295 -5.045 4.517 1.00 53.84 74 LEU A O 1
ATOM 549 N N . THR A 1 75 ? 2.452 -6.523 6.206 1.00 56.19 75 THR A N 1
ATOM 550 C CA . THR A 1 75 ? 3.867 -6.282 6.474 1.00 56.19 75 THR A CA 1
ATOM 551 C C . THR A 1 75 ? 4.644 -7.459 5.901 1.00 56.19 75 THR A C 1
ATOM 553 O O . THR A 1 75 ? 4.422 -8.607 6.288 1.00 56.19 75 THR A O 1
ATOM 556 N N . LEU A 1 76 ? 5.571 -7.200 4.978 1.00 56.94 76 LEU A N 1
ATOM 557 C CA . LEU A 1 76 ? 6.628 -8.174 4.718 1.00 56.94 76 LEU A CA 1
ATOM 558 C C . LEU A 1 76 ? 7.517 -8.174 5.963 1.00 56.94 76 LEU A C 1
ATOM 560 O O . LEU A 1 76 ? 8.146 -7.155 6.260 1.00 56.94 76 LEU A O 1
ATOM 564 N N . LEU A 1 77 ? 7.572 -9.288 6.698 1.00 54.22 77 LEU A N 1
ATOM 565 C CA . LEU A 1 77 ? 8.648 -9.489 7.665 1.00 54.22 77 LEU A CA 1
ATOM 566 C C . LEU A 1 77 ? 9.914 -9.662 6.840 1.00 54.22 77 LEU A C 1
ATOM 568 O O . LEU A 1 77 ? 10.240 -10.750 6.369 1.00 54.22 77 LEU A O 1
ATOM 572 N N . ILE A 1 78 ? 10.593 -8.551 6.578 1.00 52.41 78 ILE A N 1
ATOM 573 C CA . ILE A 1 78 ? 11.809 -8.572 5.785 1.00 52.41 78 ILE A CA 1
ATOM 574 C C . ILE A 1 78 ? 12.950 -9.015 6.702 1.00 52.41 78 ILE A C 1
ATOM 576 O O . ILE A 1 78 ? 13.753 -8.216 7.173 1.00 52.41 78 ILE A O 1
ATOM 580 N N . THR A 1 79 ? 12.999 -10.313 6.976 1.00 46.12 79 THR A N 1
ATOM 581 C CA . THR A 1 79 ? 14.069 -10.951 7.749 1.00 46.12 79 THR A CA 1
ATOM 582 C C . THR A 1 79 ? 15.304 -11.219 6.892 1.00 46.12 79 THR A C 1
ATOM 584 O O . THR A 1 79 ? 16.424 -11.164 7.395 1.00 46.12 79 THR A O 1
ATOM 587 N N . GLU A 1 80 ? 15.152 -11.421 5.578 1.00 51.00 80 GLU A N 1
ATOM 588 C CA . GLU A 1 80 ? 16.296 -11.609 4.683 1.00 51.00 80 GLU A CA 1
ATOM 589 C C . GLU A 1 80 ? 16.747 -10.308 4.004 1.00 51.00 80 GLU A C 1
ATOM 591 O O . GLU A 1 80 ? 16.133 -9.819 3.049 1.00 51.00 80 GLU A O 1
ATOM 596 N N . ARG A 1 81 ? 17.910 -9.796 4.437 1.00 52.38 81 ARG A N 1
ATOM 597 C CA . ARG A 1 81 ? 18.616 -8.636 3.849 1.00 52.38 81 ARG A CA 1
ATOM 598 C C . ARG A 1 81 ? 18.782 -8.700 2.322 1.00 52.38 81 ARG A C 1
ATOM 600 O O . ARG A 1 81 ? 18.869 -7.658 1.678 1.00 52.38 81 ARG A O 1
ATOM 607 N N . ILE A 1 82 ? 18.843 -9.901 1.745 1.00 50.06 82 ILE A N 1
ATOM 608 C CA . ILE A 1 82 ? 19.085 -10.117 0.312 1.00 50.06 82 ILE A CA 1
ATOM 609 C C . ILE A 1 82 ? 17.818 -9.809 -0.507 1.00 50.06 82 ILE A C 1
ATOM 611 O O . ILE A 1 82 ? 17.877 -9.049 -1.476 1.00 50.06 82 ILE A O 1
ATOM 615 N N . SER A 1 83 ? 16.651 -10.308 -0.083 1.00 59.69 83 SER A N 1
ATOM 616 C CA . SER A 1 83 ? 15.370 -10.011 -0.743 1.00 59.69 83 SER A CA 1
ATOM 617 C C . SER A 1 83 ? 14.921 -8.558 -0.539 1.00 59.69 83 SER A C 1
ATOM 619 O O . SER A 1 83 ? 14.290 -7.999 -1.435 1.00 59.69 83 SER A O 1
ATOM 621 N N . PHE A 1 84 ? 15.322 -7.924 0.573 1.00 65.62 84 PHE A N 1
ATOM 622 C CA . PHE A 1 84 ? 15.023 -6.517 0.890 1.00 65.62 84 PHE A CA 1
ATOM 623 C C . PHE A 1 84 ? 15.510 -5.519 -0.164 1.00 65.62 84 PHE A C 1
ATOM 625 O O . PHE A 1 84 ? 14.873 -4.506 -0.417 1.00 65.62 84 PHE A O 1
ATOM 632 N N . ARG A 1 85 ? 16.676 -5.761 -0.769 1.00 68.56 85 ARG A N 1
ATOM 633 C CA . ARG A 1 85 ? 17.263 -4.813 -1.729 1.00 68.56 85 ARG A CA 1
ATOM 634 C C . ARG A 1 85 ? 17.072 -5.242 -3.169 1.00 68.56 85 ARG A C 1
ATOM 636 O O . ARG A 1 85 ? 16.798 -4.398 -4.016 1.00 68.56 85 ARG A O 1
ATOM 643 N N . ILE A 1 86 ? 17.198 -6.535 -3.457 1.00 76.69 86 ILE A N 1
ATOM 644 C CA . ILE A 1 86 ? 17.213 -7.017 -4.841 1.00 76.69 86 ILE A CA 1
ATOM 645 C C . ILE A 1 86 ? 15.824 -6.921 -5.474 1.00 76.69 86 ILE A C 1
ATOM 647 O O . ILE A 1 86 ? 15.709 -6.485 -6.619 1.00 76.69 86 ILE A O 1
ATOM 651 N N . VAL A 1 87 ? 14.765 -7.287 -4.745 1.00 78.81 87 VAL A N 1
ATOM 652 C CA . VAL A 1 87 ? 13.408 -7.304 -5.311 1.00 78.81 87 VAL A CA 1
ATOM 653 C C . VAL A 1 87 ? 12.898 -5.884 -5.592 1.00 78.81 87 VAL A C 1
ATOM 655 O O . VAL A 1 87 ? 12.484 -5.645 -6.731 1.00 78.81 87 VAL A O 1
ATOM 658 N N . PRO A 1 88 ? 12.991 -4.907 -4.662 1.00 81.31 88 PRO A N 1
ATOM 659 C CA . PRO A 1 88 ? 12.632 -3.524 -4.973 1.00 81.31 88 PRO A CA 1
ATOM 660 C C . PRO A 1 88 ? 13.513 -2.905 -6.058 1.00 81.31 88 PRO A C 1
ATOM 662 O O . PRO A 1 88 ? 12.987 -2.203 -6.910 1.00 81.31 88 PRO A O 1
ATOM 665 N N . LEU A 1 89 ? 14.817 -3.207 -6.100 1.00 83.69 89 LEU A N 1
ATOM 666 C CA . LEU A 1 89 ? 15.710 -2.721 -7.161 1.00 83.69 89 LEU A CA 1
ATOM 667 C C . LEU A 1 89 ? 15.288 -3.229 -8.549 1.00 83.69 89 LEU A C 1
ATOM 669 O O . LEU A 1 89 ? 15.374 -2.492 -9.527 1.00 83.69 89 LEU A O 1
ATOM 673 N N . LYS A 1 90 ? 14.831 -4.482 -8.656 1.00 83.88 90 LYS A N 1
ATOM 674 C CA . LYS A 1 90 ? 14.385 -5.070 -9.930 1.00 83.88 90 LYS A CA 1
ATOM 675 C C . LYS A 1 90 ? 12.980 -4.623 -10.342 1.00 83.88 90 LYS A C 1
ATOM 677 O O . LYS A 1 90 ? 12.714 -4.548 -11.537 1.00 83.88 90 LYS A O 1
ATOM 682 N N . MET A 1 91 ? 12.094 -4.352 -9.384 1.00 85.50 91 MET A N 1
ATOM 683 C CA . MET A 1 91 ? 10.722 -3.894 -9.652 1.00 85.50 91 MET A CA 1
ATOM 684 C C . MET A 1 91 ? 10.617 -2.376 -9.835 1.00 85.50 91 MET A C 1
ATOM 686 O O . MET A 1 91 ? 9.821 -1.918 -10.648 1.00 85.50 91 MET A O 1
ATOM 690 N N . PHE A 1 92 ? 11.428 -1.607 -9.108 1.00 85.69 92 PHE A N 1
ATOM 691 C CA . PHE A 1 92 ? 11.370 -0.146 -9.028 1.00 85.69 92 PHE A CA 1
ATOM 692 C C . PHE A 1 92 ? 12.778 0.477 -9.126 1.00 85.69 92 PHE A C 1
ATOM 694 O O . PHE A 1 92 ? 13.221 1.173 -8.204 1.00 85.69 92 PHE A O 1
ATOM 701 N N . PRO A 1 93 ? 13.509 0.249 -10.235 1.00 83.50 93 PRO A N 1
ATOM 702 C CA . PRO A 1 93 ? 14.914 0.648 -10.362 1.00 83.50 93 PRO A CA 1
ATOM 703 C C . PRO A 1 93 ? 15.130 2.156 -10.188 1.00 83.50 93 PRO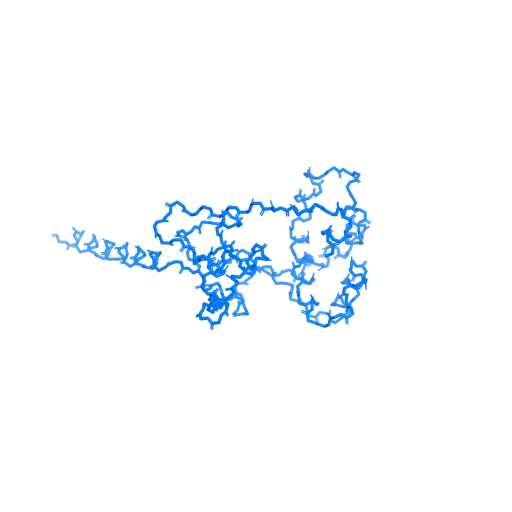 A C 1
ATOM 705 O O . PRO A 1 93 ? 16.109 2.567 -9.574 1.00 83.50 93 PRO A O 1
ATOM 708 N N . SER A 1 94 ? 14.196 2.980 -10.667 1.00 82.94 94 SER A N 1
ATOM 709 C CA . SER A 1 94 ? 14.279 4.443 -10.589 1.00 82.94 94 SER A CA 1
ATOM 710 C C . SER A 1 94 ? 13.960 5.014 -9.204 1.00 82.94 94 SER A C 1
ATOM 712 O O . SER A 1 94 ? 14.286 6.165 -8.943 1.00 82.94 94 SER A O 1
ATOM 714 N N . MET A 1 95 ? 13.311 4.242 -8.325 1.00 78.50 95 MET A N 1
ATOM 715 C CA . MET A 1 95 ? 12.802 4.732 -7.034 1.00 78.50 95 MET A CA 1
ATOM 716 C C . MET A 1 95 ? 13.620 4.234 -5.843 1.00 78.50 95 MET A C 1
ATOM 718 O O . MET A 1 95 ? 13.598 4.848 -4.784 1.00 78.50 95 MET A O 1
ATOM 722 N N . VAL A 1 96 ? 14.370 3.139 -5.993 1.00 75.12 96 VAL A N 1
ATOM 723 C CA . VAL A 1 96 ? 15.107 2.530 -4.872 1.00 75.12 96 VAL A CA 1
ATOM 724 C C . VAL A 1 96 ? 16.289 3.377 -4.371 1.00 75.12 96 VAL A C 1
ATOM 726 O O . VAL A 1 96 ? 16.858 3.071 -3.325 1.00 75.12 96 VAL A O 1
ATOM 729 N N . GLY A 1 97 ? 16.679 4.415 -5.122 1.00 74.56 97 GLY A N 1
ATOM 730 C CA . GLY A 1 97 ? 17.748 5.342 -4.743 1.00 74.56 97 GLY A CA 1
ATOM 731 C C . GLY A 1 97 ? 17.401 6.215 -3.535 1.00 74.56 97 GLY A C 1
ATOM 732 O O . GLY A 1 97 ? 18.308 6.662 -2.838 1.00 74.56 97 GLY A O 1
ATOM 733 N N . ASP A 1 98 ? 16.111 6.411 -3.255 1.00 80.94 98 ASP A N 1
ATOM 734 C CA . ASP A 1 98 ? 15.639 7.150 -2.089 1.00 80.94 98 ASP A CA 1
ATOM 735 C C . ASP A 1 98 ? 15.344 6.187 -0.930 1.00 80.94 98 ASP A C 1
ATOM 737 O O . ASP A 1 98 ? 14.446 5.348 -0.993 1.00 80.94 98 ASP A O 1
ATOM 741 N N . THR A 1 99 ? 16.082 6.308 0.170 1.00 77.75 99 THR A N 1
ATOM 742 C CA . THR A 1 99 ? 15.898 5.455 1.351 1.00 77.75 99 THR A CA 1
ATOM 743 C C . THR A 1 99 ? 14.537 5.625 2.026 1.00 77.75 99 THR A C 1
ATOM 745 O O . THR A 1 99 ? 14.077 4.691 2.685 1.00 77.75 99 THR A O 1
ATOM 748 N N . HIS A 1 100 ? 13.880 6.775 1.862 1.00 78.31 100 HIS A N 1
ATOM 749 C CA . HIS A 1 100 ? 12.597 7.070 2.501 1.00 78.31 100 HIS A CA 1
ATOM 750 C C . HIS A 1 100 ? 11.420 6.386 1.804 1.00 78.31 100 HIS A C 1
ATOM 752 O O . HIS A 1 100 ? 10.422 6.080 2.457 1.00 78.31 100 HIS A O 1
ATOM 758 N N . ILE A 1 101 ? 11.535 6.092 0.503 1.00 81.19 101 ILE A N 1
ATOM 759 C CA . ILE A 1 101 ? 10.463 5.435 -0.258 1.00 81.19 101 ILE A CA 1
ATOM 760 C C . ILE A 1 101 ? 10.549 3.909 -0.203 1.00 81.19 101 ILE A C 1
ATOM 762 O O . ILE A 1 101 ? 9.550 3.221 -0.411 1.00 81.19 101 ILE A O 1
ATOM 766 N N . VAL A 1 102 ? 11.723 3.362 0.128 1.00 79.19 102 VAL A N 1
ATOM 767 C CA . VAL A 1 102 ? 11.955 1.913 0.225 1.00 79.19 102 VAL A CA 1
ATOM 768 C C . VAL A 1 102 ? 10.905 1.197 1.093 1.00 79.19 102 VAL A C 1
ATOM 770 O O . VAL A 1 102 ? 10.400 0.170 0.639 1.00 79.19 102 VAL A O 1
ATOM 773 N N . PRO A 1 103 ? 10.500 1.688 2.281 1.00 77.12 103 PRO A N 1
ATOM 774 C CA . PRO A 1 103 ? 9.431 1.059 3.062 1.00 77.12 103 PRO A CA 1
ATOM 775 C C . PRO A 1 103 ? 8.085 0.998 2.323 1.00 77.12 103 PRO A C 1
ATOM 777 O O . PRO A 1 103 ? 7.400 -0.021 2.372 1.00 77.12 103 PRO A O 1
ATOM 780 N N . VAL A 1 104 ? 7.729 2.050 1.579 1.00 79.88 104 VAL A N 1
ATOM 781 C CA . VAL A 1 104 ? 6.495 2.096 0.777 1.00 79.88 104 VAL A CA 1
ATOM 782 C C . VAL A 1 104 ? 6.552 1.069 -0.350 1.00 79.88 104 VAL A C 1
ATOM 784 O O . VAL A 1 104 ? 5.596 0.322 -0.551 1.00 79.88 104 VAL A O 1
ATOM 787 N N . LEU A 1 105 ? 7.695 0.954 -1.032 1.00 82.88 105 LEU A N 1
ATOM 788 C CA . LEU A 1 105 ? 7.897 -0.051 -2.081 1.00 82.88 105 LEU A CA 1
ATOM 789 C C . LEU A 1 105 ? 7.729 -1.480 -1.548 1.00 82.88 105 LEU A C 1
ATOM 791 O O . LEU A 1 105 ? 7.169 -2.332 -2.236 1.00 82.88 105 LEU A O 1
ATOM 795 N N . HIS A 1 106 ? 8.159 -1.742 -0.312 1.00 79.81 106 HIS A N 1
ATOM 796 C CA . HIS A 1 106 ? 7.932 -3.032 0.336 1.00 79.81 106 HIS A CA 1
ATOM 797 C C . HIS A 1 106 ? 6.452 -3.296 0.608 1.00 79.81 106 HIS A C 1
ATOM 799 O O . HIS A 1 106 ? 5.986 -4.397 0.331 1.00 79.81 106 HIS A O 1
ATOM 805 N N . LEU A 1 107 ? 5.691 -2.304 1.075 1.00 77.69 107 LEU A N 1
ATOM 806 C CA . LEU A 1 107 ? 4.240 -2.446 1.239 1.00 77.69 107 LEU A CA 1
ATOM 807 C C . LEU A 1 107 ? 3.541 -2.700 -0.107 1.00 77.69 107 LEU A C 1
ATOM 809 O O . LEU A 1 107 ? 2.648 -3.544 -0.194 1.00 77.69 107 LEU A O 1
ATOM 813 N N . CYS A 1 108 ? 3.987 -2.043 -1.182 1.00 81.94 108 CYS A N 1
ATOM 814 C CA . CYS A 1 108 ? 3.493 -2.314 -2.533 1.00 81.94 108 CYS A CA 1
ATOM 815 C C . CYS A 1 108 ? 3.782 -3.758 -2.967 1.00 81.94 10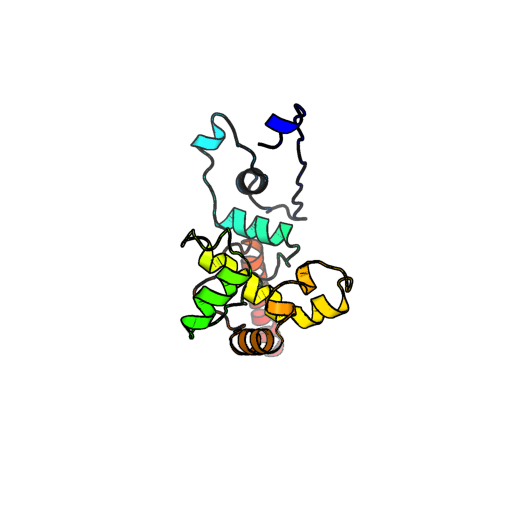8 CYS A C 1
ATOM 817 O O . CYS A 1 108 ? 2.886 -4.434 -3.471 1.00 81.94 108 CYS A O 1
ATOM 819 N N . LEU A 1 109 ? 5.002 -4.258 -2.739 1.00 85.38 109 LEU A N 1
ATOM 820 C CA . LEU A 1 109 ? 5.355 -5.655 -3.022 1.00 85.38 109 LEU A CA 1
ATOM 821 C C . LEU A 1 109 ? 4.528 -6.631 -2.184 1.00 85.38 109 LEU A C 1
ATOM 823 O O . LEU A 1 109 ? 4.073 -7.642 -2.715 1.00 85.38 109 LEU A O 1
ATOM 827 N N . ALA A 1 110 ? 4.301 -6.313 -0.909 1.00 81.56 110 ALA A N 1
ATOM 828 C CA . ALA A 1 110 ? 3.482 -7.117 -0.015 1.00 81.56 110 ALA A CA 1
ATOM 829 C C . ALA A 1 110 ? 2.051 -7.248 -0.556 1.00 81.56 110 ALA A C 1
ATOM 831 O O . ALA A 1 110 ? 1.510 -8.347 -0.674 1.00 81.56 110 ALA A O 1
ATOM 832 N N . SER A 1 111 ? 1.470 -6.119 -0.966 1.00 84.06 111 SER A N 1
ATOM 833 C CA . SER A 1 111 ? 0.141 -6.071 -1.572 1.00 84.06 111 SER A CA 1
ATOM 834 C C . SER A 1 111 ? 0.067 -6.857 -2.880 1.00 84.06 111 SER A C 1
ATOM 836 O O . SER A 1 111 ? -0.861 -7.647 -3.065 1.00 84.06 111 SER A O 1
ATOM 838 N N . LEU A 1 112 ? 1.062 -6.718 -3.760 1.00 87.44 112 LEU A N 1
ATOM 839 C CA . LEU A 1 112 ? 1.112 -7.469 -5.017 1.00 87.44 112 LEU A CA 1
ATOM 840 C C . LEU A 1 112 ? 1.241 -8.979 -4.790 1.00 87.44 112 LEU A C 1
ATOM 842 O O . LEU A 1 112 ? 0.566 -9.745 -5.473 1.00 87.44 112 LEU A O 1
ATOM 846 N N . ALA A 1 113 ? 2.071 -9.406 -3.837 1.00 87.00 113 ALA A N 1
ATOM 847 C CA . ALA A 1 113 ? 2.264 -10.819 -3.519 1.00 87.00 113 ALA A CA 1
ATOM 848 C C . ALA A 1 113 ? 1.010 -11.447 -2.887 1.00 87.00 113 ALA A C 1
ATOM 850 O O . ALA A 1 113 ? 0.629 -12.561 -3.255 1.00 87.00 113 ALA A O 1
ATOM 851 N N . HIS A 1 114 ? 0.333 -10.716 -1.995 1.00 84.19 114 HIS A N 1
ATOM 852 C CA . HIS A 1 114 ? -0.922 -11.151 -1.376 1.00 84.19 114 HIS A CA 1
ATOM 853 C C . HIS A 1 114 ? -2.039 -11.329 -2.410 1.00 84.19 114 HIS A C 1
ATOM 855 O O . HIS A 1 114 ? -2.751 -12.329 -2.408 1.0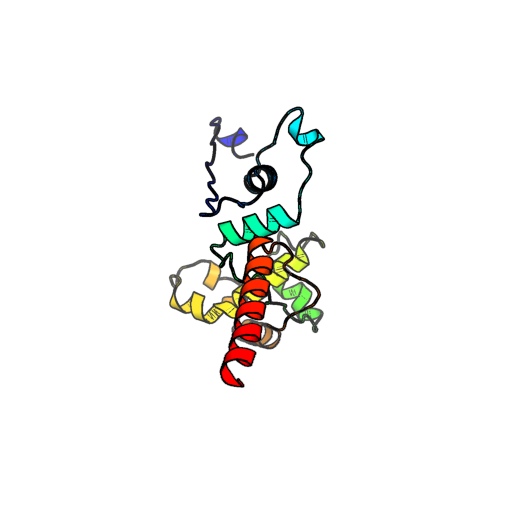0 84.19 114 HIS A O 1
ATOM 861 N N . HIS A 1 115 ? -2.162 -10.382 -3.342 1.00 86.50 115 HIS A N 1
ATOM 862 C CA . HIS A 1 115 ? -3.210 -10.397 -4.363 1.00 86.50 115 HIS A CA 1
ATOM 863 C C . HIS A 1 115 ? -2.775 -11.067 -5.675 1.00 86.50 115 HIS A C 1
ATOM 865 O O . HIS A 1 115 ? -3.492 -10.967 -6.668 1.00 86.50 115 HIS A O 1
ATOM 871 N N . ALA A 1 116 ? -1.630 -11.757 -5.717 1.00 88.50 116 ALA A N 1
ATOM 872 C CA . ALA A 1 116 ? -1.057 -12.282 -6.959 1.00 88.50 116 ALA A CA 1
ATOM 873 C C . ALA A 1 116 ? -2.016 -13.222 -7.709 1.00 88.50 116 ALA A C 1
ATOM 875 O O . ALA A 1 116 ? -2.186 -13.099 -8.923 1.00 88.50 116 ALA A O 1
ATOM 876 N N . GLU A 1 117 ? -2.687 -14.116 -6.981 1.00 89.12 117 GLU A N 1
ATOM 877 C CA . GLU A 1 117 ? -3.678 -15.042 -7.539 1.00 89.12 117 GLU A CA 1
ATOM 878 C C . GLU A 1 117 ? -4.929 -14.319 -8.048 1.00 89.12 117 GLU A C 1
ATOM 880 O O . GLU A 1 117 ? -5.428 -14.624 -9.132 1.00 89.12 117 GLU A O 1
ATOM 885 N N . TYR A 1 118 ? -5.408 -13.318 -7.303 1.00 88.62 118 TYR A N 1
ATOM 886 C CA . TYR A 1 118 ? -6.526 -12.482 -7.733 1.00 88.62 118 TYR A CA 1
ATOM 887 C C . TYR A 1 118 ? -6.181 -11.725 -9.018 1.00 88.62 118 TYR A C 1
ATOM 889 O O . TYR A 1 118 ? -6.964 -11.732 -9.966 1.00 88.62 118 TYR A O 1
ATOM 897 N N . LEU A 1 119 ? -4.994 -11.121 -9.084 1.00 89.56 119 LEU A N 1
ATOM 898 C CA . LEU A 1 119 ? -4.536 -10.389 -10.259 1.00 89.56 119 LEU A CA 1
ATOM 899 C C . LEU A 1 119 ? -4.462 -11.330 -11.465 1.00 89.56 119 LEU A C 1
ATOM 901 O O . LEU A 1 119 ? -5.138 -11.082 -12.456 1.00 89.56 119 LEU A O 1
ATOM 905 N N . ARG A 1 120 ? -3.765 -12.467 -11.367 1.00 90.06 120 ARG A N 1
ATOM 906 C CA . ARG A 1 120 ? -3.653 -13.440 -12.473 1.00 90.06 120 ARG A CA 1
ATOM 907 C C . ARG A 1 120 ? -4.995 -13.861 -13.080 1.00 90.06 120 ARG A C 1
ATOM 909 O O . ARG A 1 120 ? -5.049 -14.113 -14.279 1.00 90.06 120 ARG A O 1
ATOM 916 N N . ARG A 1 121 ? -6.055 -13.943 -12.271 1.00 91.75 121 ARG A N 1
ATOM 917 C CA . ARG A 1 121 ? -7.401 -14.324 -12.730 1.00 91.75 121 ARG A CA 1
ATOM 918 C C . ARG A 1 121 ? -8.183 -13.168 -13.349 1.00 91.75 121 ARG A C 1
ATOM 920 O O . ARG A 1 121 ? -8.992 -13.412 -14.235 1.00 91.75 121 ARG A O 1
ATOM 927 N N . ASN A 1 122 ? -7.970 -11.939 -12.877 1.00 91.94 122 ASN A N 1
ATOM 928 C CA . ASN A 1 122 ? -8.834 -10.799 -13.200 1.00 91.94 122 ASN A CA 1
ATOM 929 C C . ASN A 1 122 ? -8.216 -9.787 -14.176 1.00 91.94 122 ASN A C 1
ATOM 931 O O . ASN A 1 122 ? -8.961 -9.031 -14.796 1.00 91.94 122 ASN A O 1
ATOM 935 N N . ILE A 1 123 ? -6.888 -9.740 -14.332 1.00 90.94 123 ILE A N 1
ATOM 936 C CA . ILE A 1 123 ? -6.246 -8.858 -15.320 1.00 90.94 123 ILE A CA 1
ATOM 937 C C . ILE A 1 123 ? -5.951 -9.602 -16.623 1.00 90.94 123 ILE A C 1
ATOM 939 O O . ILE A 1 123 ? -5.674 -10.798 -16.637 1.00 90.94 123 ILE A O 1
ATOM 943 N N . SER A 1 124 ? -5.995 -8.871 -17.740 1.00 89.06 124 SER A N 1
ATOM 944 C CA . SER A 1 124 ? -5.665 -9.419 -19.059 1.00 89.06 124 SER A CA 1
ATOM 945 C C . SER A 1 124 ? -4.264 -10.035 -19.066 1.00 89.06 124 SER A C 1
ATOM 947 O O . SER A 1 124 ? -3.320 -9.454 -18.531 1.00 89.06 124 SER A O 1
ATOM 949 N N . GLN A 1 125 ? -4.096 -11.166 -19.752 1.00 85.31 125 GLN A N 1
ATOM 950 C CA . GLN A 1 125 ? -2.799 -11.844 -19.878 1.00 85.31 125 GLN A CA 1
ATOM 951 C C . GLN A 1 125 ? -1.713 -10.963 -20.519 1.00 85.31 125 GLN A C 1
ATOM 953 O O . GLN A 1 125 ? -0.528 -11.172 -20.279 1.00 85.31 125 GLN A O 1
ATOM 958 N N . LYS A 1 126 ? -2.103 -9.951 -21.307 1.00 88.56 126 LYS A N 1
ATOM 959 C CA . LYS A 1 126 ? -1.181 -8.989 -21.939 1.00 88.56 126 LYS A CA 1
ATOM 960 C C . LYS A 1 126 ? -0.829 -7.800 -21.040 1.00 88.56 126 LYS A C 1
ATOM 962 O O . LYS A 1 126 ? -0.126 -6.891 -21.475 1.00 88.56 126 LYS A O 1
ATOM 967 N N . HIS A 1 127 ? -1.349 -7.756 -19.816 1.00 89.06 127 HIS A N 1
ATOM 968 C CA . HIS A 1 127 ? -1.156 -6.618 -18.934 1.00 89.06 127 HIS A CA 1
ATOM 969 C C . HIS A 1 127 ? 0.320 -6.518 -18.488 1.00 89.06 127 HIS A C 1
ATOM 971 O O . HIS A 1 127 ? 0.858 -7.499 -17.968 1.00 89.06 127 HIS A O 1
ATOM 977 N N . PRO A 1 128 ? 0.975 -5.342 -18.603 1.00 88.94 128 PRO A N 1
ATOM 978 C CA . PRO A 1 128 ? 2.404 -5.172 -18.302 1.00 88.94 128 PRO A CA 1
ATOM 979 C C . PRO A 1 128 ? 2.829 -5.620 -16.898 1.00 88.94 128 PRO A C 1
ATOM 981 O O . PRO A 1 128 ? 3.969 -6.033 -16.695 1.00 88.94 128 PRO A O 1
ATOM 984 N N . LEU A 1 129 ? 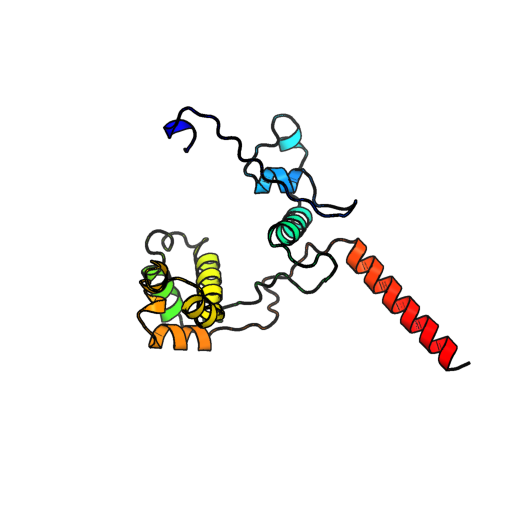1.907 -5.586 -15.929 1.00 87.94 129 LEU A N 1
ATOM 985 C CA . LEU A 1 129 ? 2.147 -6.086 -14.571 1.00 87.94 129 LEU A CA 1
ATOM 986 C C . LEU A 1 129 ? 2.568 -7.563 -14.552 1.00 87.94 129 LEU A C 1
ATOM 988 O O . LEU A 1 129 ? 3.470 -7.918 -13.797 1.00 87.94 129 LEU A O 1
ATOM 992 N N . LEU A 1 130 ? 1.967 -8.414 -15.390 1.00 88.06 130 LEU A N 1
ATOM 993 C CA . LEU A 1 130 ? 2.314 -9.840 -15.453 1.00 88.06 130 LEU A CA 1
ATOM 994 C C . LEU A 1 130 ? 3.694 -10.070 -16.090 1.00 88.06 130 LEU A C 1
ATOM 996 O O . LEU A 1 130 ? 4.340 -11.077 -15.815 1.00 88.06 130 LEU A O 1
ATOM 1000 N N . SER A 1 131 ? 4.186 -9.099 -16.863 1.00 88.38 131 SER A N 1
ATOM 1001 C CA . SER A 1 131 ? 5.550 -9.080 -17.406 1.00 88.38 131 SER A CA 1
ATOM 1002 C C . SER A 1 131 ? 6.595 -8.585 -16.399 1.00 88.38 131 SER A C 1
ATOM 1004 O O . SER A 1 131 ? 7.794 -8.601 -16.690 1.00 88.38 131 SER A O 1
ATOM 1006 N N . SER A 1 132 ? 6.180 -8.132 -15.213 1.00 89.44 132 SER A N 1
ATOM 1007 C CA . SER A 1 132 ? 7.103 -7.650 -14.182 1.00 89.44 132 SER A CA 1
ATOM 1008 C C . SER A 1 132 ? 7.878 -8.793 -13.511 1.00 89.44 132 SER A C 1
ATOM 1010 O O . SER A 1 132 ? 7.546 -9.973 -13.636 1.00 89.44 132 SER A O 1
ATOM 1012 N N . TYR A 1 133 ? 8.967 -8.453 -12.818 1.00 88.25 133 TYR A N 1
ATOM 1013 C CA . TYR A 1 133 ? 9.926 -9.427 -12.286 1.00 88.25 133 TYR A CA 1
ATOM 1014 C C . TYR A 1 133 ? 9.289 -10.463 -11.347 1.00 88.25 133 TYR A C 1
ATOM 1016 O O . TYR A 1 133 ? 9.517 -11.659 -11.515 1.00 88.25 133 TYR A O 1
ATOM 1024 N N . ILE A 1 134 ? 8.441 -10.022 -10.414 1.00 88.44 134 ILE A N 1
ATOM 1025 C CA . ILE A 1 134 ? 7.814 -10.917 -9.430 1.00 88.44 134 ILE A CA 1
ATOM 1026 C C . ILE A 1 134 ? 6.817 -11.897 -10.066 1.00 88.44 134 ILE A C 1
ATOM 1028 O O . ILE A 1 134 ? 6.668 -13.010 -9.579 1.00 88.44 134 ILE A O 1
ATOM 1032 N N . PHE A 1 135 ? 6.154 -11.517 -11.164 1.00 88.88 135 PHE A N 1
ATOM 1033 C CA . PHE A 1 135 ? 5.171 -12.375 -11.837 1.00 88.88 135 PHE A CA 1
ATOM 1034 C C . PHE A 1 135 ? 5.812 -13.339 -12.842 1.00 88.88 135 PHE A C 1
ATOM 1036 O O . PHE A 1 135 ? 5.239 -14.398 -13.098 1.00 88.88 135 PHE A O 1
ATOM 1043 N N . ARG A 1 136 ? 7.012 -13.018 -13.351 1.00 90.19 136 ARG A N 1
ATOM 1044 C CA . ARG A 1 136 ? 7.800 -13.894 -14.237 1.00 90.19 136 ARG A CA 1
ATOM 1045 C C . ARG A 1 136 ? 8.608 -14.967 -13.508 1.00 90.19 136 ARG A C 1
ATOM 1047 O O . ARG A 1 136 ? 8.949 -15.967 -14.128 1.00 90.19 136 ARG A O 1
ATOM 1054 N N . CYS A 1 137 ? 8.927 -14.767 -12.230 1.00 87.88 137 CYS A N 1
ATOM 1055 C CA . CYS A 1 137 ? 9.727 -15.699 -11.433 1.00 87.88 137 CYS A CA 1
ATOM 1056 C C . CYS A 1 137 ? 8.875 -16.317 -10.307 1.00 87.88 137 CYS A C 1
ATOM 1058 O O . CYS A 1 137 ? 8.743 -15.698 -9.245 1.00 87.88 137 CYS A O 1
ATOM 1060 N N . PRO A 1 138 ? 8.316 -17.530 -10.498 1.00 86.25 138 PRO A N 1
ATOM 1061 C CA . PRO A 1 138 ? 7.460 -18.183 -9.505 1.00 86.25 138 PRO A CA 1
ATOM 1062 C C . PRO A 1 138 ? 8.137 -18.372 -8.144 1.00 86.25 138 PRO A C 1
ATOM 1064 O O . PRO A 1 138 ? 7.508 -18.117 -7.122 1.00 86.25 138 PRO A O 1
ATOM 1067 N N . ASP A 1 139 ? 9.427 -18.717 -8.121 1.00 87.19 139 ASP A N 1
ATOM 1068 C CA . ASP A 1 139 ? 10.183 -18.957 -6.881 1.00 87.19 139 ASP A CA 1
ATOM 1069 C C . ASP A 1 139 ? 10.233 -17.718 -5.981 1.00 87.19 139 ASP A C 1
ATOM 1071 O O . ASP A 1 139 ? 10.120 -17.798 -4.758 1.00 87.19 139 ASP A O 1
ATOM 1075 N N . ILE A 1 140 ? 10.357 -16.539 -6.596 1.00 85.31 140 ILE A N 1
ATOM 1076 C CA . ILE A 1 140 ? 10.393 -15.260 -5.883 1.00 85.31 140 ILE A CA 1
ATOM 1077 C C . ILE A 1 140 ? 9.010 -14.929 -5.343 1.00 85.31 140 ILE A C 1
ATOM 1079 O O . ILE A 1 140 ? 8.904 -14.458 -4.215 1.00 85.31 140 ILE A O 1
ATOM 1083 N N . MET A 1 141 ? 7.957 -15.193 -6.119 1.00 87.06 141 MET A N 1
ATOM 1084 C CA . MET A 1 141 ? 6.584 -14.997 -5.662 1.00 87.06 141 MET A CA 1
ATOM 1085 C C . MET A 1 141 ? 6.274 -15.882 -4.451 1.00 87.06 141 MET A C 1
ATOM 1087 O O . MET A 1 141 ? 5.788 -15.373 -3.445 1.00 87.06 141 MET A O 1
ATOM 1091 N N . VAL A 1 142 ? 6.623 -17.171 -4.507 1.00 86.75 142 VAL A N 1
ATOM 1092 C CA . VAL A 1 142 ? 6.439 -18.110 -3.388 1.00 86.75 142 VAL A CA 1
ATOM 1093 C C . VAL A 1 142 ? 7.235 -17.657 -2.164 1.00 86.75 142 VAL A C 1
ATOM 1095 O O . VAL A 1 142 ? 6.701 -17.626 -1.056 1.00 86.75 142 VAL A O 1
ATOM 1098 N N . LYS A 1 143 ? 8.486 -17.223 -2.357 1.00 84.31 143 LYS A N 1
ATOM 1099 C CA . LYS A 1 143 ? 9.312 -16.680 -1.273 1.00 84.31 143 LYS A CA 1
ATOM 1100 C C . LYS A 1 143 ? 8.690 -15.432 -0.641 1.00 84.31 143 LYS A C 1
ATOM 1102 O O . LYS A 1 143 ? 8.623 -15.342 0.579 1.00 84.31 143 LYS A O 1
ATOM 1107 N N . LEU A 1 144 ? 8.218 -14.483 -1.452 1.00 81.75 144 LEU A N 1
ATOM 1108 C CA . LEU A 1 144 ? 7.554 -13.272 -0.963 1.00 81.75 144 LEU A CA 1
ATOM 1109 C C . LEU A 1 144 ? 6.280 -13.613 -0.194 1.00 81.75 144 LEU A C 1
ATOM 1111 O O . LEU A 1 144 ? 6.065 -13.057 0.877 1.00 81.75 144 LEU A O 1
ATOM 1115 N N . GLN A 1 145 ? 5.477 -14.548 -0.702 1.00 83.88 145 GLN A N 1
ATOM 1116 C CA . GLN A 1 145 ? 4.266 -15.014 -0.031 1.00 83.88 145 GLN A CA 1
ATOM 1117 C C . GLN A 1 145 ? 4.569 -15.690 1.309 1.00 83.88 145 GLN A C 1
ATOM 1119 O O . GLN A 1 145 ? 3.862 -15.436 2.277 1.00 83.88 145 GLN A O 1
ATOM 1124 N N . GLY A 1 146 ? 5.652 -16.466 1.403 1.00 80.62 146 GLY A N 1
ATOM 1125 C CA . GLY A 1 146 ? 6.111 -17.046 2.669 1.00 80.62 146 GLY A CA 1
ATOM 1126 C C . GLY A 1 146 ? 6.613 -16.014 3.690 1.00 80.62 146 GLY A C 1
ATOM 1127 O O . GLY A 1 146 ? 6.616 -16.290 4.885 1.00 80.62 146 GLY A O 1
ATOM 1128 N N . MET A 1 147 ? 7.016 -14.821 3.240 1.00 77.38 147 MET A N 1
ATOM 1129 C CA . MET A 1 147 ? 7.460 -13.711 4.098 1.00 77.38 147 MET A CA 1
ATOM 1130 C C . MET A 1 147 ? 6.330 -12.737 4.473 1.00 77.38 147 MET A C 1
ATOM 1132 O O . MET A 1 147 ? 6.551 -11.802 5.252 1.00 77.38 147 MET A O 1
ATOM 1136 N N . LEU A 1 148 ? 5.134 -12.906 3.901 1.00 75.69 148 LEU A N 1
ATOM 1137 C CA . LEU A 1 148 ? 3.984 -12.069 4.221 1.00 75.69 148 LEU A CA 1
ATOM 1138 C C . LEU A 1 148 ? 3.489 -12.374 5.629 1.0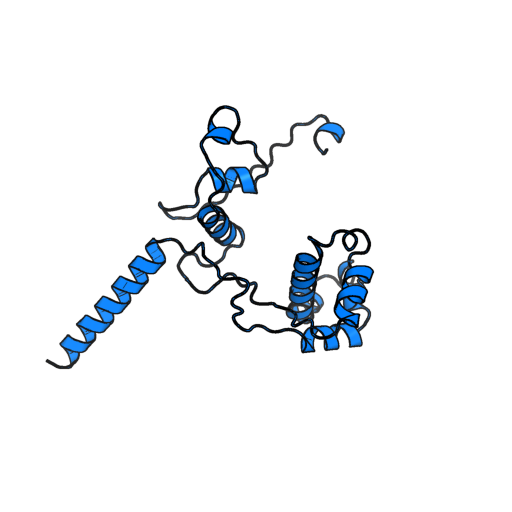0 75.69 148 LEU A C 1
ATOM 1140 O O . LEU A 1 148 ? 3.196 -13.515 5.974 1.00 75.69 148 LEU A O 1
ATOM 1144 N N . THR A 1 149 ? 3.305 -11.318 6.411 1.00 69.62 149 THR A N 1
ATOM 1145 C CA . THR A 1 149 ? 2.537 -11.386 7.650 1.00 69.62 149 THR A CA 1
ATOM 1146 C C . THR A 1 149 ? 1.347 -10.456 7.576 1.00 69.62 149 THR A C 1
ATOM 1148 O O . THR A 1 149 ? 1.443 -9.343 7.060 1.00 69.62 149 THR A O 1
ATOM 1151 N N . THR A 1 150 ? 0.222 -10.942 8.089 1.00 64.75 150 THR A N 1
ATOM 1152 C CA . THR A 1 150 ? -1.049 -10.214 8.190 1.00 64.75 150 THR A CA 1
ATOM 1153 C C . THR A 1 150 ? -1.379 -9.837 9.634 1.00 64.75 150 THR A C 1
ATOM 1155 O O . THR A 1 150 ? -2.492 -9.401 9.914 1.00 64.75 150 THR A O 1
ATOM 1158 N N . ASN A 1 151 ? -0.446 -10.052 10.565 1.00 58.78 151 ASN A N 1
ATOM 1159 C CA . ASN A 1 151 ? -0.673 -9.797 11.982 1.00 58.78 151 ASN A CA 1
ATOM 1160 C C . ASN A 1 151 ? -0.685 -8.292 12.269 1.00 58.78 151 ASN A C 1
ATOM 1162 O O . ASN A 1 151 ? 0.036 -7.517 11.638 1.00 58.78 151 ASN A O 1
ATOM 1166 N N . GLU A 1 152 ? -1.491 -7.893 13.253 1.00 55.16 152 GLU A N 1
ATOM 1167 C CA . GLU A 1 152 ? -1.542 -6.525 13.764 1.00 55.16 152 GLU A CA 1
ATOM 1168 C C . GLU A 1 152 ? -0.166 -6.133 14.314 1.00 55.16 152 GLU A C 1
ATOM 1170 O O . GLU A 1 152 ? 0.260 -6.596 15.370 1.00 55.16 152 GLU A O 1
ATOM 1175 N N . ASN A 1 153 ? 0.565 -5.308 13.564 1.00 55.31 153 ASN A N 1
ATOM 1176 C CA . ASN A 1 153 ? 1.847 -4.774 13.997 1.00 55.31 153 ASN A CA 1
ATOM 1177 C C . ASN A 1 153 ? 1.636 -3.373 14.587 1.00 55.31 153 ASN A C 1
ATOM 1179 O O . ASN A 1 153 ? 0.935 -2.543 14.004 1.00 55.31 153 ASN A O 1
ATOM 1183 N N . SER A 1 154 ? 2.277 -3.083 15.721 1.00 55.06 154 SER A N 1
ATOM 1184 C CA . SER A 1 154 ? 2.207 -1.779 16.399 1.00 55.06 154 SER A CA 1
ATOM 1185 C C . SER A 1 154 ? 2.763 -0.626 15.554 1.00 55.06 154 SER A C 1
ATOM 1187 O O . SER A 1 154 ? 2.495 0.537 15.851 1.00 55.06 154 SER A O 1
ATOM 1189 N N . TRP A 1 155 ? 3.494 -0.947 14.481 1.00 54.91 155 TRP A N 1
ATOM 1190 C CA . TRP A 1 155 ? 4.065 0.002 13.528 1.00 54.91 155 TRP A CA 1
ATOM 1191 C C . TRP A 1 155 ? 3.023 0.904 12.845 1.00 54.91 155 TRP A C 1
ATOM 1193 O O . TRP A 1 155 ? 3.308 2.070 12.586 1.00 54.91 155 TRP A O 1
ATOM 1203 N N . MET A 1 156 ? 1.821 0.397 12.542 1.00 54.62 156 MET A N 1
ATOM 1204 C CA . MET A 1 156 ? 0.800 1.165 11.817 1.00 54.62 156 MET A CA 1
ATOM 1205 C C . MET A 1 156 ? -0.571 1.002 12.461 1.00 54.62 156 MET A C 1
ATOM 1207 O O . MET A 1 156 ? -1.405 0.200 12.044 1.00 54.62 156 MET A O 1
ATOM 1211 N N . ARG A 1 157 ? -0.806 1.802 13.500 1.00 55.88 157 ARG A N 1
ATOM 1212 C CA . ARG A 1 157 ? -2.112 1.915 14.145 1.00 55.88 157 ARG A CA 1
ATOM 1213 C C . ARG A 1 157 ? -2.975 2.912 13.374 1.00 55.88 157 ARG A C 1
ATOM 1215 O O . ARG A 1 157 ? -2.614 4.080 13.262 1.00 55.88 157 ARG A O 1
ATOM 1222 N N . ALA A 1 158 ? -4.128 2.480 12.867 1.00 53.84 158 ALA A N 1
ATOM 1223 C CA . ALA A 1 158 ? -5.109 3.410 12.316 1.00 53.84 158 ALA A CA 1
ATOM 1224 C C . ALA A 1 158 ? -5.701 4.275 13.442 1.00 53.84 158 ALA A C 1
ATOM 1226 O O . ALA A 1 158 ? -6.384 3.759 14.326 1.00 53.84 158 ALA A O 1
ATOM 1227 N N . THR A 1 159 ? -5.437 5.582 13.412 1.00 56.94 159 THR A N 1
ATOM 1228 C CA . THR A 1 159 ? -5.927 6.553 14.409 1.00 56.94 159 THR A CA 1
ATOM 1229 C C . THR A 1 159 ? -7.074 7.439 13.897 1.00 56.94 159 THR A C 1
ATOM 1231 O O . THR A 1 159 ? -7.713 8.117 14.689 1.00 56.94 159 THR A O 1
ATOM 1234 N N . GLY A 1 160 ? -7.395 7.394 12.599 1.00 57.06 160 GLY A N 1
ATOM 1235 C CA . GLY A 1 160 ? -8.503 8.114 11.958 1.00 57.06 160 GLY A CA 1
ATOM 1236 C C . GLY A 1 160 ? -9.816 7.352 12.073 1.00 57.06 160 GLY A C 1
ATOM 1237 O O . GLY A 1 160 ? -10.435 7.009 11.065 1.00 57.06 160 GLY A O 1
ATOM 1238 N N . ILE A 1 161 ? -10.174 6.974 13.297 1.00 66.12 161 ILE A N 1
ATOM 1239 C CA . ILE A 1 161 ? -11.486 6.411 13.609 1.00 66.12 161 ILE A CA 1
ATOM 1240 C C . ILE A 1 161 ? -12.370 7.599 13.996 1.00 66.12 161 ILE A C 1
ATOM 1242 O O . ILE A 1 161 ? -12.023 8.302 14.946 1.00 66.12 161 ILE A O 1
ATOM 1246 N N . PRO A 1 162 ? -13.481 7.857 13.288 1.00 66.19 162 PRO A N 1
ATOM 1247 C CA . PRO A 1 162 ? -14.363 8.952 13.657 1.00 66.19 162 PRO A CA 1
ATOM 1248 C C . PRO A 1 162 ? -14.886 8.791 15.097 1.00 66.19 162 PRO A C 1
ATOM 1250 O O . PRO A 1 162 ? -15.251 7.680 15.491 1.00 66.19 162 PRO A O 1
ATOM 1253 N N . PRO A 1 163 ? -15.003 9.879 15.878 1.00 68.12 163 PRO A N 1
ATOM 1254 C CA . PRO A 1 163 ? -15.392 9.812 17.291 1.00 68.12 163 PRO A CA 1
ATOM 1255 C C . PRO A 1 163 ? -16.780 9.189 17.509 1.00 68.12 163 PRO A C 1
ATOM 1257 O O . PRO A 1 163 ? -17.025 8.542 18.526 1.00 68.12 163 PRO A O 1
ATOM 1260 N N . HIS A 1 164 ? -17.685 9.312 16.531 1.00 69.94 164 HIS A N 1
ATOM 1261 C CA . HIS A 1 164 ? -19.016 8.706 16.602 1.00 69.94 164 HIS A CA 1
ATOM 1262 C C . HIS A 1 164 ? -18.978 7.169 16.658 1.00 69.94 164 HIS A C 1
ATOM 1264 O O . HIS A 1 164 ? -19.881 6.564 17.229 1.00 69.94 164 HIS A O 1
ATOM 1270 N N . VAL A 1 165 ? -17.934 6.533 16.115 1.00 70.50 165 VAL A N 1
ATOM 1271 C CA . VAL A 1 165 ? -17.768 5.071 16.142 1.00 70.50 165 VAL A CA 1
ATOM 1272 C C . VAL A 1 165 ? -17.504 4.589 17.564 1.00 70.50 165 VAL A C 1
ATOM 1274 O O . VAL A 1 165 ? -18.074 3.592 18.002 1.00 70.50 165 VAL A O 1
ATOM 1277 N N . GLU A 1 166 ? -16.667 5.310 18.309 1.00 72.94 166 GLU A N 1
ATOM 1278 C CA . GLU A 1 166 ? -16.365 4.992 19.706 1.00 72.94 166 GLU A CA 1
ATOM 1279 C C . GLU A 1 166 ? -17.583 5.232 20.607 1.00 72.94 166 GLU A C 1
ATOM 1281 O O . GLU A 1 166 ? -17.921 4.382 21.435 1.00 72.94 166 GLU A O 1
ATOM 1286 N N . LEU A 1 167 ? -18.304 6.337 20.388 1.00 77.19 167 LEU A N 1
ATOM 1287 C CA . LEU A 1 167 ? -19.560 6.619 21.087 1.00 77.19 167 LEU A CA 1
ATOM 1288 C C . LEU A 1 167 ? -20.600 5.516 20.845 1.00 77.19 167 LEU A C 1
ATOM 1290 O O . LEU A 1 167 ? -21.191 5.012 21.801 1.00 77.19 167 LEU A O 1
ATOM 1294 N N . PHE A 1 168 ? -20.769 5.079 19.594 1.00 77.69 168 PHE A N 1
ATOM 1295 C CA . PHE A 1 168 ? -21.693 4.000 19.247 1.00 77.69 168 PHE A CA 1
ATOM 1296 C C . PHE A 1 168 ? -21.291 2.660 19.882 1.00 77.69 168 PHE A C 1
ATOM 1298 O O . PHE A 1 168 ? -22.136 1.952 20.430 1.00 77.69 168 PHE A O 1
ATOM 1305 N N . GLN A 1 169 ? -19.996 2.323 19.896 1.00 78.12 169 GLN A N 1
ATOM 1306 C CA . GLN A 1 169 ? -19.504 1.124 20.585 1.00 78.12 169 GLN A CA 1
ATOM 1307 C C . GLN A 1 169 ? -19.783 1.159 22.091 1.00 78.12 169 GLN A C 1
ATOM 1309 O O . GLN A 1 169 ? -20.135 0.132 22.673 1.00 78.12 169 GLN A O 1
ATOM 1314 N N . ASN A 1 170 ? -19.639 2.321 22.728 1.00 80.25 170 ASN A N 1
ATOM 1315 C CA . ASN A 1 170 ? -19.935 2.477 24.149 1.00 80.25 170 ASN A CA 1
ATOM 1316 C C . ASN A 1 170 ? -21.439 2.351 24.435 1.00 80.25 170 ASN A C 1
ATOM 1318 O O . ASN A 1 170 ? -21.807 1.695 25.409 1.00 80.25 170 ASN A O 1
ATOM 1322 N N . MET A 1 171 ? -22.304 2.880 23.563 1.00 82.44 171 MET A N 1
ATOM 1323 C CA . MET A 1 171 ? -23.757 2.692 23.666 1.00 82.44 171 MET A CA 1
ATOM 1324 C C . MET A 1 171 ? -24.161 1.217 23.550 1.00 82.44 171 MET A C 1
ATOM 1326 O O . MET A 1 171 ? -24.894 0.724 24.402 1.00 82.44 171 MET A O 1
ATOM 1330 N N . LEU A 1 172 ? -23.620 0.482 22.572 1.00 82.56 172 LEU A N 1
ATOM 1331 C CA . LEU A 1 172 ? -23.887 -0.955 22.420 1.00 82.56 172 LEU A CA 1
ATOM 1332 C C . LEU A 1 172 ? -23.437 -1.768 23.644 1.00 82.56 172 LEU A C 1
ATOM 1334 O O . LEU A 1 172 ? -24.137 -2.678 24.087 1.00 82.56 172 LEU A O 1
ATOM 1338 N N . LYS A 1 173 ? -22.270 -1.441 24.218 1.00 84.62 173 LYS A N 1
ATOM 1339 C CA . LYS A 1 173 ? -21.789 -2.082 25.455 1.00 84.62 173 LYS A CA 1
ATOM 1340 C C . LYS A 1 173 ? -22.736 -1.824 26.626 1.00 84.62 173 LYS A C 1
ATOM 1342 O O . LYS A 1 173 ? -22.991 -2.744 27.400 1.00 84.62 173 LYS A O 1
ATOM 1347 N N . LEU A 1 174 ? -23.262 -0.603 26.745 1.00 85.06 174 LEU A N 1
ATOM 1348 C CA . LEU A 1 174 ? -24.247 -0.256 27.768 1.00 85.06 174 LEU A CA 1
ATOM 1349 C C . LEU A 1 174 ? -25.556 -1.029 27.565 1.00 85.06 174 LEU A C 1
ATOM 1351 O O . LEU A 1 174 ? -26.043 -1.623 28.521 1.00 85.06 174 LEU A O 1
ATOM 1355 N N . GLU A 1 175 ? -26.094 -1.106 26.347 1.00 83.88 175 GLU A N 1
ATOM 1356 C CA . GLU A 1 175 ? -27.317 -1.879 26.065 1.00 83.88 175 GLU A CA 1
ATOM 1357 C C . GLU A 1 175 ? -27.172 -3.369 26.399 1.00 83.88 175 GLU A C 1
ATOM 1359 O O . GLU A 1 175 ? -28.079 -3.965 26.986 1.00 83.88 175 GLU A O 1
ATOM 1364 N N . LEU A 1 176 ? -26.023 -3.972 26.075 1.00 83.12 176 LEU A N 1
ATOM 1365 C CA . LEU A 1 176 ? -25.718 -5.358 26.441 1.00 83.12 176 LEU A CA 1
ATOM 1366 C C . LEU A 1 176 ? -25.624 -5.537 27.959 1.00 83.12 176 LEU A C 1
ATOM 1368 O O . LEU A 1 176 ? -26.159 -6.508 28.498 1.00 83.12 176 LEU A O 1
ATOM 1372 N N . HIS A 1 177 ? -24.982 -4.591 28.649 1.00 82.38 177 HIS A N 1
ATOM 1373 C CA . HIS A 1 177 ? -24.889 -4.580 30.104 1.00 82.38 177 HIS A CA 1
ATOM 1374 C C . HIS A 1 177 ? -26.290 -4.507 30.725 1.00 82.38 177 HIS A C 1
ATOM 1376 O O . HIS A 1 177 ? -26.661 -5.408 31.472 1.00 82.38 177 HIS A O 1
ATOM 1382 N N . TYR A 1 178 ? -27.125 -3.540 30.332 1.00 80.38 178 TYR A N 1
ATOM 1383 C CA . TYR A 1 178 ? -28.506 -3.403 30.817 1.00 80.38 178 TYR A CA 1
ATOM 1384 C C . TYR A 1 178 ? -29.401 -4.605 30.463 1.00 80.38 178 TYR A C 1
ATOM 1386 O O . TYR A 1 178 ? -30.161 -5.069 31.313 1.00 80.38 178 TYR A O 1
ATOM 1394 N N . SER A 1 179 ? -29.272 -5.172 29.259 1.00 78.44 179 SER A N 1
ATOM 1395 C CA . SER A 1 179 ? -30.006 -6.386 28.861 1.00 78.44 179 SER A CA 1
ATOM 1396 C C . SER A 1 179 ? -29.609 -7.618 29.670 1.00 78.44 179 SER A C 1
ATOM 1398 O O . SER A 1 179 ? -30.417 -8.533 29.823 1.00 78.44 179 SER A O 1
ATOM 1400 N N . SER A 1 180 ? -28.378 -7.671 30.187 1.00 75.06 180 SER A N 1
ATOM 1401 C CA . SER A 1 180 ? -27.960 -8.767 31.061 1.00 75.06 180 SER A CA 1
ATOM 1402 C C . SER A 1 180 ? -28.667 -8.699 32.419 1.00 75.06 180 SER A C 1
ATOM 1404 O O . SER A 1 180 ? -29.159 -9.723 32.875 1.00 75.06 180 SER A O 1
ATOM 1406 N N . TYR A 1 181 ? -28.854 -7.509 33.002 1.00 70.81 181 TYR A N 1
ATOM 1407 C CA . TYR A 1 181 ? -29.614 -7.349 34.252 1.00 70.81 181 TYR A CA 1
ATOM 1408 C C . TYR A 1 181 ? -31.096 -7.699 34.101 1.00 70.81 181 TYR A C 1
ATOM 1410 O O . TYR A 1 181 ? -31.665 -8.309 34.998 1.00 70.81 181 TYR A O 1
ATOM 1418 N N . LEU A 1 182 ? -31.710 -7.381 32.958 1.00 65.50 182 LEU A N 1
ATOM 1419 C CA . LEU A 1 182 ? -33.115 -7.710 32.684 1.00 65.50 182 LEU A CA 1
ATOM 1420 C C . LEU A 1 182 ? -33.369 -9.208 32.438 1.00 65.50 182 LEU A C 1
ATOM 1422 O O . LEU A 1 182 ? -34.517 -9.633 32.454 1.00 65.50 182 LEU A O 1
ATOM 1426 N N . LYS A 1 183 ? -32.327 -10.013 32.192 1.00 57.81 183 LYS A N 1
ATOM 1427 C CA . LYS A 1 183 ? -32.443 -11.476 32.041 1.00 57.81 183 LYS A CA 1
ATOM 1428 C C . LYS A 1 183 ? -32.269 -12.249 33.353 1.00 57.81 183 LYS A C 1
ATOM 1430 O O . LYS A 1 183 ? -32.543 -13.445 33.368 1.00 57.81 183 LYS A O 1
ATOM 1435 N N . TYR A 1 184 ? -31.798 -11.594 34.415 1.00 54.50 184 TYR A N 1
ATOM 1436 C CA . TYR A 1 184 ? -31.537 -12.205 35.725 1.00 54.50 184 TYR A CA 1
ATOM 1437 C C . TYR A 1 184 ? -32.402 -11.619 36.859 1.00 54.50 184 TYR A C 1
ATOM 1439 O O . TYR A 1 184 ? -32.128 -11.902 38.025 1.00 54.50 184 TYR A O 1
ATOM 1447 N N . GLY A 1 185 ? -33.420 -10.816 36.533 1.00 47.22 185 GLY A N 1
ATOM 1448 C CA . GLY A 1 185 ? -34.469 -10.355 37.452 1.00 47.22 185 GLY A CA 1
ATOM 1449 C C . GLY A 1 185 ? -35.826 -10.884 37.021 1.00 47.22 185 GLY A C 1
ATOM 1450 O O . GLY A 1 185 ? -36.645 -11.157 37.922 1.00 47.22 185 GLY A O 1
#

Organism: NCBI:txid4795

Secondary structure (DSSP, 8-state):
--HHHHS-----------SSSSPPPHHHHHHHTT----TTHHHHS---HHHHHHHHHHHTT--TT--S--S---EE----HHHHHHHHHHH-TTTTT-TTTHHHHHHHHHHHHHTHHHHHHHS-TT-GGGGSHHHH-HHHHHHHHHTEE-S--TT-------HHHHHHHHHHHHHHHHHHHHT--